Protein AF-A0A925J346-F1 (afdb_monomer_lite)

Sequence (323 aa):
MTRSCAAALLTISAIACGGESNGMPREWGPLALGESERCPAVAGRYFEESSPVAWALASAHVTQGPDHEPAAFELAGDADSALHLTVVDVQGVRDSARLTKGTPYSGDYHCDDGWLHANHRHIPDQWDDAVDAPGFVVRRRALRIAPGAHGALVGRLDGTDYDEFTIWCGDGCKGIPLPWTFRTRSSWSAVDRWDPARARKPVQAATSVSNEGDRSRNEALLREEQLLEHGPLVAGQGDARQRALAALPPGMLLKAVSPRDSGWHLSVEFPELPVLERFMVGLSQSGPVAEVRILPHYRAKTTQGQWVDVVYVRYAPAGRTTP

Radius of gyration: 27.42 Å; chains: 1; bounding box: 87×49×86 Å

Structure (mmCIF, N/CA/C/O backbone):
data_AF-A0A925J346-F1
#
_entry.id   AF-A0A925J346-F1
#
loop_
_atom_site.group_PDB
_atom_site.id
_atom_site.type_symbol
_atom_site.label_atom_id
_atom_site.label_alt_id
_atom_site.label_comp_id
_atom_site.label_asym_id
_atom_site.label_entity_id
_atom_site.label_seq_id
_atom_site.pdbx_PDB_ins_code
_atom_site.Cartn_x
_atom_site.Cartn_y
_atom_site.Cartn_z
_atom_site.occupancy
_atom_site.B_iso_or_equiv
_atom_site.auth_seq_id
_atom_site.auth_comp_id
_atom_site.auth_asym_id
_atom_site.auth_atom_id
_atom_site.pdbx_PDB_model_num
ATOM 1 N N . MET A 1 1 ? -38.206 -1.786 55.731 1.00 38.12 1 MET A N 1
ATOM 2 C CA . MET A 1 1 ? -37.297 -0.798 55.108 1.00 38.12 1 MET A CA 1
ATOM 3 C C . MET A 1 1 ? -36.331 -1.549 54.205 1.00 38.12 1 MET A C 1
ATOM 5 O O . MET A 1 1 ? -35.295 -2.000 54.662 1.00 38.12 1 MET A O 1
ATOM 9 N N . THR A 1 2 ? -36.699 -1.745 52.946 1.00 34.88 2 THR A N 1
ATOM 10 C CA . THR A 1 2 ? -35.884 -2.433 51.935 1.00 34.88 2 THR A CA 1
ATOM 11 C C . THR A 1 2 ? -35.883 -1.528 50.714 1.00 34.88 2 THR A C 1
ATOM 13 O O . THR A 1 2 ? -36.884 -1.419 50.013 1.00 34.88 2 THR A O 1
ATOM 16 N N . ARG A 1 3 ? -34.801 -0.764 50.544 1.00 36.81 3 ARG A N 1
ATOM 17 C CA . ARG A 1 3 ? -34.619 0.119 49.391 1.00 36.81 3 ARG A CA 1
ATOM 18 C C . ARG A 1 3 ? -34.101 -0.724 48.230 1.00 36.81 3 ARG A C 1
ATOM 20 O O . ARG A 1 3 ? -32.952 -1.150 48.247 1.00 36.81 3 ARG A O 1
ATOM 27 N N . SER A 1 4 ? -34.967 -0.966 47.251 1.00 35.31 4 SER A N 1
ATOM 28 C CA . SER A 1 4 ? -34.586 -1.462 45.932 1.00 35.31 4 SER A CA 1
ATOM 29 C C . SER A 1 4 ? -33.764 -0.393 45.213 1.00 35.31 4 SER A C 1
ATOM 31 O O . SER A 1 4 ? -34.293 0.655 44.845 1.00 35.31 4 SER A O 1
ATOM 33 N N . CYS A 1 5 ? -32.475 -0.655 45.009 1.00 30.38 5 CYS A N 1
ATOM 34 C CA . CYS A 1 5 ? -31.670 0.047 44.016 1.00 30.38 5 CYS A CA 1
ATOM 35 C C . CYS A 1 5 ? -32.044 -0.504 42.636 1.00 30.38 5 CYS A C 1
ATOM 37 O O . CYS A 1 5 ? -31.546 -1.547 42.221 1.00 30.38 5 CYS A O 1
ATOM 39 N N . ALA A 1 6 ? -32.956 0.176 41.943 1.00 34.28 6 ALA A N 1
ATOM 40 C CA . ALA A 1 6 ? -33.166 -0.035 40.519 1.00 34.28 6 ALA A CA 1
ATOM 41 C C . ALA A 1 6 ? -31.970 0.571 39.770 1.00 34.28 6 ALA A C 1
ATOM 43 O O . ALA A 1 6 ? -31.841 1.790 39.665 1.00 34.28 6 ALA A O 1
ATOM 44 N N . ALA A 1 7 ? -31.066 -0.290 39.305 1.00 37.62 7 ALA A N 1
ATOM 45 C CA . ALA A 1 7 ? -30.003 0.085 38.389 1.00 37.62 7 ALA A CA 1
ATOM 46 C C . ALA A 1 7 ? -30.629 0.422 37.029 1.00 37.62 7 ALA A C 1
ATOM 48 O O . ALA A 1 7 ? -31.077 -0.460 36.297 1.00 37.62 7 ALA A O 1
ATOM 49 N N . ALA A 1 8 ? -30.691 1.713 36.714 1.00 34.16 8 ALA A N 1
ATOM 50 C CA . ALA A 1 8 ? -31.001 2.192 35.379 1.00 34.16 8 ALA A CA 1
ATOM 51 C C . ALA A 1 8 ? -29.795 1.908 34.471 1.00 34.16 8 ALA A C 1
ATOM 53 O O . ALA A 1 8 ? -28.794 2.622 34.501 1.00 34.16 8 ALA A O 1
ATOM 54 N N . LEU A 1 9 ? -29.890 0.837 33.682 1.00 35.44 9 LEU A N 1
ATOM 55 C CA . LEU A 1 9 ? -29.050 0.610 32.509 1.00 35.44 9 LEU A CA 1
ATOM 56 C C . LEU A 1 9 ? -29.411 1.672 31.463 1.00 35.44 9 LEU A C 1
ATOM 58 O O . LEU A 1 9 ? -30.327 1.506 30.664 1.00 35.44 9 LEU A O 1
ATOM 62 N N . LEU A 1 10 ? -28.712 2.802 31.522 1.00 34.69 10 LEU A N 1
ATOM 63 C CA . LEU A 1 10 ? -28.670 3.793 30.456 1.00 34.69 10 LEU A CA 1
ATOM 64 C C . LEU A 1 10 ? -27.733 3.256 29.369 1.00 34.69 10 LEU A C 1
ATOM 66 O O . LEU A 1 10 ? -26.516 3.412 29.434 1.00 34.69 10 LEU A O 1
ATOM 70 N N . THR A 1 11 ? -28.309 2.589 28.374 1.00 35.50 11 THR A N 1
ATOM 71 C CA . THR A 1 11 ? -27.679 2.342 27.077 1.00 35.50 11 THR A CA 1
ATOM 72 C C . THR A 1 11 ? -27.487 3.691 26.388 1.00 35.50 11 THR A C 1
ATOM 74 O O . THR A 1 11 ? -28.371 4.204 25.707 1.00 35.50 11 THR A O 1
ATOM 77 N N . ILE A 1 12 ? -26.329 4.310 26.612 1.00 33.22 12 ILE A N 1
ATOM 78 C CA . ILE A 1 12 ? -25.872 5.450 25.820 1.00 33.22 12 ILE A CA 1
ATOM 79 C C . ILE A 1 12 ? -25.404 4.876 24.484 1.00 33.22 12 ILE A C 1
ATOM 81 O O . ILE A 1 12 ? -24.254 4.473 24.328 1.00 33.22 12 ILE A O 1
ATOM 85 N N . SER A 1 13 ? -26.320 4.806 23.521 1.00 32.09 13 SER A N 1
ATOM 86 C CA . SER A 1 13 ? -25.988 4.624 22.111 1.00 32.09 13 SER A CA 1
ATOM 87 C C . SER A 1 13 ? -25.294 5.897 21.629 1.00 32.09 13 SER A C 1
ATOM 89 O O . SER A 1 13 ? -25.928 6.801 21.085 1.00 32.09 13 SER A O 1
ATOM 91 N N . ALA A 1 14 ? -23.991 6.004 21.884 1.00 34.00 14 ALA A N 1
ATOM 92 C CA . ALA A 1 14 ? -23.136 6.994 21.251 1.00 34.00 14 ALA A CA 1
ATOM 93 C C . ALA A 1 14 ? -22.986 6.606 19.775 1.00 34.00 14 ALA A C 1
ATOM 95 O O . ALA A 1 14 ? -22.022 5.963 19.370 1.00 34.00 14 ALA A O 1
ATOM 96 N N . ILE A 1 15 ? -23.983 6.970 18.968 1.00 33.97 15 ILE A N 1
ATOM 97 C CA . ILE A 1 15 ? -23.819 7.066 17.522 1.00 33.97 15 ILE A CA 1
ATOM 98 C C . ILE A 1 15 ? -22.860 8.237 17.326 1.00 33.97 15 ILE A C 1
ATOM 100 O O . ILE A 1 15 ? -23.259 9.402 17.347 1.00 33.97 15 ILE A O 1
ATOM 104 N N . ALA A 1 16 ? -21.568 7.930 17.235 1.00 34.31 16 ALA A N 1
ATOM 105 C CA . ALA A 1 16 ? -20.570 8.872 16.772 1.00 34.31 16 ALA A CA 1
ATOM 106 C C . ALA A 1 16 ? -20.924 9.222 15.320 1.00 34.31 16 ALA A C 1
ATOM 108 O O . ALA A 1 16 ? -20.545 8.524 14.384 1.00 34.31 16 ALA A O 1
ATOM 109 N N . CYS A 1 17 ? -21.698 10.292 15.134 1.00 37.34 17 CYS A N 1
ATOM 110 C CA . CYS A 1 17 ? -21.924 10.935 13.846 1.00 37.34 17 CYS A CA 1
ATOM 111 C C . CYS A 1 17 ? -20.631 11.642 13.403 1.00 37.34 17 CYS A C 1
ATOM 113 O O . CYS A 1 17 ? -20.566 12.868 13.343 1.00 37.34 17 CYS A O 1
ATOM 115 N N . GLY A 1 18 ? -19.578 10.872 13.132 1.00 37.31 18 GLY A N 1
ATOM 116 C CA . GLY A 1 18 ? -18.464 11.323 12.311 1.00 37.31 18 GLY A CA 1
ATOM 117 C C . GLY A 1 18 ? -18.947 11.326 10.869 1.00 37.31 18 GLY A C 1
ATOM 118 O O . GLY A 1 18 ? -19.074 10.265 10.267 1.00 37.31 18 GLY A O 1
ATOM 119 N N . GLY A 1 19 ? -19.307 12.498 10.345 1.00 38.06 19 GLY A N 1
ATOM 120 C CA . GLY A 1 19 ? -19.663 12.639 8.937 1.00 38.06 19 GLY A CA 1
ATOM 121 C C . GLY A 1 19 ? -18.505 12.149 8.073 1.00 38.06 19 GLY A C 1
ATOM 122 O O . GLY A 1 19 ? -17.397 12.671 8.191 1.00 38.06 19 GLY A O 1
ATOM 123 N N . GLU A 1 20 ? -18.755 11.136 7.242 1.00 47.22 20 GLU A N 1
ATOM 124 C CA . GLU A 1 20 ? -17.792 10.657 6.253 1.00 47.22 20 GLU A CA 1
ATOM 125 C C . GLU A 1 20 ? -17.371 11.845 5.386 1.00 47.22 20 GLU A C 1
ATOM 127 O O . GLU A 1 20 ? -18.165 12.378 4.611 1.00 47.22 20 GLU A O 1
ATOM 132 N N . SER A 1 21 ? -16.135 12.315 5.561 1.00 46.06 21 SER A N 1
ATOM 133 C CA . SER A 1 21 ? -15.658 13.525 4.888 1.00 46.06 21 SER A CA 1
ATOM 134 C C . SER A 1 21 ? -15.544 13.355 3.378 1.00 46.06 21 SER A C 1
ATOM 136 O O . SER A 1 21 ? -15.518 14.359 2.682 1.00 46.06 21 SER A O 1
ATOM 138 N N . ASN A 1 22 ? -15.542 12.113 2.890 1.00 60.78 22 ASN A N 1
ATOM 139 C CA . ASN A 1 22 ? -15.758 11.734 1.503 1.00 60.78 22 ASN A CA 1
ATOM 140 C C . ASN A 1 22 ? -16.459 10.370 1.510 1.00 60.78 22 ASN A C 1
ATOM 142 O O . ASN A 1 22 ? -15.896 9.386 1.994 1.00 60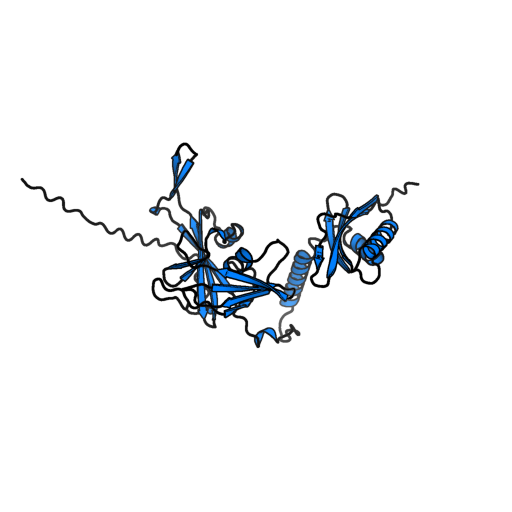.78 22 ASN A O 1
ATOM 146 N N . GLY A 1 23 ? -17.701 10.308 1.029 1.00 72.31 23 GLY A N 1
ATOM 147 C CA . GLY A 1 23 ? -18.363 9.023 0.801 1.00 72.31 23 GLY A CA 1
ATOM 148 C C . GLY A 1 23 ? -17.591 8.211 -0.241 1.00 72.31 23 GLY A C 1
ATOM 149 O O . GLY A 1 23 ? -16.915 8.788 -1.095 1.00 72.31 23 GLY A O 1
ATOM 150 N N . MET A 1 24 ? -17.693 6.883 -0.173 1.00 82.44 24 MET A N 1
ATOM 151 C CA . MET A 1 24 ? -17.096 6.003 -1.179 1.00 82.44 24 MET A CA 1
ATOM 152 C C . MET A 1 24 ? -17.516 6.452 -2.595 1.00 82.44 24 MET A C 1
ATOM 154 O O . MET A 1 24 ? -18.711 6.708 -2.808 1.00 82.44 24 MET A O 1
ATOM 158 N N . PRO A 1 25 ? -16.579 6.548 -3.559 1.00 81.31 25 PRO A N 1
ATOM 159 C CA . PRO A 1 25 ? -16.906 6.883 -4.940 1.00 81.31 25 PRO A CA 1
ATOM 160 C C . PRO A 1 25 ? -18.010 5.973 -5.491 1.00 81.31 25 PRO A C 1
ATOM 162 O O . PRO A 1 25 ? -17.984 4.752 -5.319 1.00 81.31 25 PRO A O 1
ATOM 165 N N . ARG A 1 26 ? -19.026 6.567 -6.129 1.00 80.69 26 ARG A N 1
ATOM 166 C CA . ARG A 1 26 ? -20.247 5.846 -6.541 1.00 80.69 26 ARG A CA 1
ATOM 167 C C . ARG A 1 26 ? -19.966 4.798 -7.615 1.00 80.69 26 ARG A C 1
ATOM 169 O O . ARG A 1 26 ? -20.656 3.786 -7.687 1.00 80.69 26 ARG A O 1
ATOM 176 N N . GLU A 1 27 ? -18.968 5.054 -8.446 1.00 81.06 27 GLU A N 1
ATOM 177 C CA . GLU A 1 27 ? -18.511 4.206 -9.542 1.00 81.06 27 GLU A CA 1
ATOM 178 C C . GLU A 1 27 ? -17.936 2.860 -9.083 1.00 81.06 27 GLU A C 1
ATOM 180 O O . GLU A 1 27 ? -17.915 1.919 -9.871 1.00 81.06 27 GLU A O 1
ATOM 185 N N . TRP A 1 28 ? -17.525 2.726 -7.818 1.00 81.75 28 TRP A N 1
ATOM 186 C CA . TRP A 1 28 ? -16.988 1.467 -7.284 1.00 81.75 28 TRP A CA 1
ATOM 187 C C . TRP A 1 28 ? -18.078 0.465 -6.890 1.00 81.75 28 TRP A C 1
ATOM 189 O O . TRP A 1 28 ? -17.787 -0.703 -6.620 1.00 81.75 28 TRP A O 1
ATOM 199 N N . GLY A 1 29 ? -19.342 0.899 -6.923 1.00 85.00 29 GLY A N 1
ATOM 200 C CA . GLY A 1 29 ? -20.499 0.052 -6.674 1.00 85.00 29 GLY A CA 1
ATOM 201 C C . GLY A 1 29 ? -20.558 -0.496 -5.242 1.00 85.00 29 GLY A C 1
ATOM 202 O O . GLY A 1 29 ? -19.845 -0.027 -4.357 1.00 85.00 29 GLY A O 1
ATOM 203 N N . PRO A 1 30 ? -21.456 -1.457 -4.970 1.00 88.88 30 PRO A N 1
ATOM 204 C CA . PRO A 1 30 ? -21.575 -2.052 -3.646 1.00 88.88 30 PRO A CA 1
ATOM 205 C C . PRO A 1 30 ? -20.356 -2.917 -3.308 1.00 88.88 30 PRO A C 1
ATOM 207 O O . PRO A 1 30 ? -19.820 -3.622 -4.163 1.00 88.88 30 PRO A O 1
ATOM 210 N N . LEU A 1 31 ? -19.967 -2.898 -2.034 1.00 92.38 31 LEU A N 1
ATOM 211 C CA . LEU A 1 31 ? -18.909 -3.749 -1.501 1.00 92.38 31 LEU A CA 1
ATOM 212 C C . LEU A 1 31 ? -19.449 -5.139 -1.160 1.00 92.38 31 LEU A C 1
ATOM 214 O O . LEU A 1 31 ? -20.535 -5.275 -0.593 1.00 92.38 31 LEU A O 1
ATOM 218 N N . ALA A 1 32 ? -18.667 -6.169 -1.462 1.00 92.50 32 ALA A N 1
ATOM 219 C CA . ALA A 1 32 ? -18.940 -7.545 -1.073 1.00 92.50 32 ALA A CA 1
ATOM 220 C C . ALA A 1 32 ? -18.333 -7.827 0.311 1.00 92.50 32 ALA A C 1
ATOM 222 O O . ALA A 1 32 ? -17.245 -8.390 0.429 1.00 92.50 32 ALA A O 1
ATOM 223 N N . LEU A 1 33 ? -19.035 -7.394 1.359 1.00 92.50 33 LEU A N 1
ATOM 224 C CA . LEU A 1 33 ? -18.645 -7.648 2.747 1.00 92.50 33 LEU A CA 1
ATOM 225 C C . LEU A 1 33 ? -18.898 -9.111 3.139 1.00 92.50 33 LEU A C 1
ATOM 227 O O . LEU A 1 33 ? -19.828 -9.750 2.643 1.00 92.50 33 LEU A O 1
ATOM 231 N N . GLY A 1 34 ? -18.070 -9.629 4.044 1.00 85.75 34 GLY A N 1
ATOM 232 C CA . GLY A 1 34 ? -18.305 -10.907 4.709 1.00 85.75 34 GLY A CA 1
ATOM 233 C C . GLY A 1 34 ? -19.492 -10.851 5.676 1.00 85.75 34 GLY A C 1
ATOM 234 O O . GLY A 1 34 ? -19.947 -9.785 6.090 1.00 85.75 34 GLY A O 1
ATOM 235 N N . GLU A 1 35 ? -20.005 -12.018 6.057 1.00 85.50 35 GLU A N 1
ATOM 236 C CA . GLU A 1 35 ? -21.045 -12.116 7.082 1.00 85.50 35 GLU A CA 1
ATOM 237 C C . GLU A 1 35 ? -20.419 -12.046 8.484 1.00 85.50 35 GLU A C 1
ATOM 239 O O . GLU A 1 35 ? -19.674 -12.945 8.882 1.00 85.50 35 GLU A O 1
ATOM 244 N N . SER A 1 36 ? -20.753 -11.007 9.255 1.00 81.44 36 SER A N 1
ATOM 245 C CA . SER A 1 36 ? -20.316 -10.840 10.652 1.00 81.44 36 SER A CA 1
ATOM 246 C C . SER A 1 36 ? -18.783 -10.910 10.812 1.00 81.44 36 SER A C 1
ATOM 248 O O . SER A 1 36 ? -18.083 -10.039 10.309 1.00 81.44 36 SER A O 1
ATOM 250 N N . GLU A 1 37 ? -18.251 -11.931 11.496 1.00 79.31 37 GLU A N 1
ATOM 251 C CA . GLU A 1 37 ? -16.809 -12.111 11.753 1.00 79.31 37 GLU A CA 1
ATOM 252 C C . GLU A 1 37 ? -16.054 -12.806 10.599 1.00 79.31 37 GLU A C 1
ATOM 254 O O . GLU A 1 37 ? -14.839 -13.027 10.679 1.00 79.31 37 GLU A O 1
ATOM 259 N N . ARG A 1 38 ? -16.758 -13.203 9.529 1.00 89.69 38 ARG A N 1
ATOM 260 C CA . ARG A 1 38 ? -16.128 -13.844 8.368 1.00 89.69 38 ARG A CA 1
ATOM 261 C C . ARG A 1 38 ? -15.394 -12.834 7.511 1.00 89.69 38 ARG A C 1
ATOM 263 O O . ARG A 1 38 ? -15.863 -11.719 7.278 1.00 89.69 38 ARG A O 1
ATOM 270 N N . CYS A 1 39 ? -14.256 -13.264 6.993 1.00 93.25 39 CYS A N 1
ATOM 271 C CA . CYS A 1 39 ? -13.490 -12.461 6.064 1.00 93.25 39 CYS A CA 1
ATOM 272 C C . CYS A 1 39 ? -14.175 -12.375 4.691 1.00 93.25 39 CYS A C 1
ATOM 274 O O . CYS A 1 39 ? -14.774 -13.350 4.229 1.00 93.25 39 CYS A O 1
ATOM 276 N N . PRO A 1 40 ? -14.054 -11.237 3.989 1.00 94.25 40 PRO A N 1
ATOM 277 C CA . PRO A 1 40 ? -14.506 -11.139 2.612 1.00 94.25 40 PRO A CA 1
ATOM 278 C C . PRO A 1 40 ? -13.602 -11.950 1.666 1.00 94.25 40 PRO A C 1
ATOM 280 O O . PRO A 1 40 ? -12.417 -12.177 1.930 1.00 94.25 40 PRO A O 1
ATOM 283 N N . ALA A 1 41 ? -14.151 -12.361 0.521 1.00 94.00 41 ALA A N 1
ATOM 284 C CA . ALA A 1 41 ? -13.423 -13.128 -0.489 1.00 94.00 41 ALA A CA 1
ATOM 285 C C . ALA A 1 41 ? -12.489 -12.224 -1.318 1.00 94.00 41 ALA A C 1
ATOM 287 O O . ALA A 1 41 ? -12.868 -11.719 -2.373 1.00 94.00 41 ALA A O 1
ATOM 288 N N . VAL A 1 42 ? -11.260 -12.029 -0.836 1.00 94.38 42 VAL A N 1
ATOM 289 C CA . VAL A 1 42 ? -10.254 -11.114 -1.420 1.00 94.38 42 VAL A CA 1
ATOM 290 C C . VAL A 1 42 ? -9.239 -11.792 -2.350 1.00 94.38 42 VAL A C 1
ATOM 292 O O . VAL A 1 42 ? -8.270 -11.166 -2.767 1.00 94.38 42 VAL A O 1
ATOM 295 N N . ALA A 1 43 ? -9.418 -13.078 -2.655 1.00 93.31 43 ALA A N 1
ATOM 296 C CA . ALA A 1 43 ? -8.490 -13.804 -3.514 1.00 93.31 43 ALA A CA 1
ATOM 297 C C . ALA A 1 43 ? -8.574 -13.320 -4.972 1.00 93.31 43 ALA A C 1
ATOM 299 O O . ALA A 1 43 ? -9.652 -13.229 -5.573 1.00 93.31 43 ALA A O 1
ATOM 300 N N . GLY A 1 44 ? -7.417 -13.067 -5.569 1.00 91.06 44 GLY A N 1
ATOM 301 C CA . GLY A 1 44 ? -7.297 -12.540 -6.915 1.00 91.06 44 GLY A CA 1
ATOM 302 C C . GLY A 1 44 ? -5.901 -12.010 -7.199 1.00 91.06 44 GLY A C 1
ATOM 303 O O . GLY A 1 44 ? -5.047 -11.930 -6.323 1.00 91.06 44 GLY A O 1
ATOM 304 N N . ARG A 1 45 ? -5.685 -11.631 -8.454 1.00 90.06 45 ARG A N 1
ATOM 305 C CA . ARG A 1 45 ? -4.497 -10.896 -8.876 1.00 90.06 45 ARG A CA 1
ATOM 306 C C . ARG A 1 45 ? -4.888 -9.448 -9.110 1.00 90.06 45 ARG A C 1
ATOM 308 O O . ARG A 1 45 ? -5.955 -9.203 -9.670 1.00 90.06 45 ARG A O 1
ATOM 315 N N . TYR A 1 46 ? -4.031 -8.526 -8.710 1.00 90.25 46 TYR A N 1
ATOM 316 C CA . TYR A 1 46 ? -4.288 -7.094 -8.657 1.00 90.25 46 TYR A CA 1
ATOM 317 C C . TYR A 1 46 ? -3.101 -6.335 -9.246 1.00 90.25 46 TYR A C 1
ATOM 319 O O . TYR A 1 46 ? -1.961 -6.801 -9.160 1.00 90.25 46 TYR A O 1
ATOM 327 N N . PHE A 1 47 ? -3.368 -5.206 -9.899 1.00 81.50 47 PHE A N 1
ATOM 328 C CA . PHE A 1 47 ? -2.303 -4.272 -10.270 1.00 81.50 47 PHE A CA 1
ATOM 329 C C . PHE A 1 47 ? -1.773 -3.586 -9.017 1.00 81.50 47 PHE A C 1
ATOM 331 O O . PHE A 1 47 ? -2.512 -3.427 -8.055 1.00 81.50 47 PHE A O 1
ATOM 338 N N . GLU A 1 48 ? -0.512 -3.181 -9.007 1.00 69.00 48 GLU A N 1
ATOM 339 C CA . GLU A 1 48 ? -0.031 -2.312 -7.943 1.00 69.00 48 GLU A CA 1
ATOM 340 C C . GLU A 1 48 ? -0.046 -0.863 -8.412 1.00 69.00 48 GLU A C 1
ATOM 342 O O . GLU A 1 48 ? 0.744 -0.444 -9.251 1.00 69.00 48 GLU A O 1
ATOM 347 N N . GLU A 1 49 ? -0.994 -0.110 -7.866 1.00 63.84 49 GLU A N 1
ATOM 348 C CA . GLU A 1 49 ? -0.904 1.342 -7.780 1.00 63.84 49 GLU A CA 1
ATOM 349 C C . GLU A 1 49 ? -0.425 1.683 -6.368 1.00 63.84 49 GLU A C 1
ATOM 351 O O . GLU A 1 49 ? -0.709 0.920 -5.437 1.00 63.84 49 GLU A O 1
ATOM 356 N N . SER A 1 50 ? 0.262 2.819 -6.195 1.00 64.19 50 SER A N 1
ATOM 357 C CA . SER A 1 50 ? 0.739 3.377 -4.916 1.00 64.19 50 SER A CA 1
ATOM 358 C C . SER A 1 50 ? -0.425 3.780 -3.994 1.00 64.19 50 SER A C 1
ATOM 360 O O . SER A 1 50 ? -0.618 4.928 -3.602 1.00 64.19 50 SER A O 1
ATOM 362 N N . SER A 1 51 ? -1.231 2.783 -3.653 1.00 79.81 51 SER A N 1
ATOM 363 C CA . SE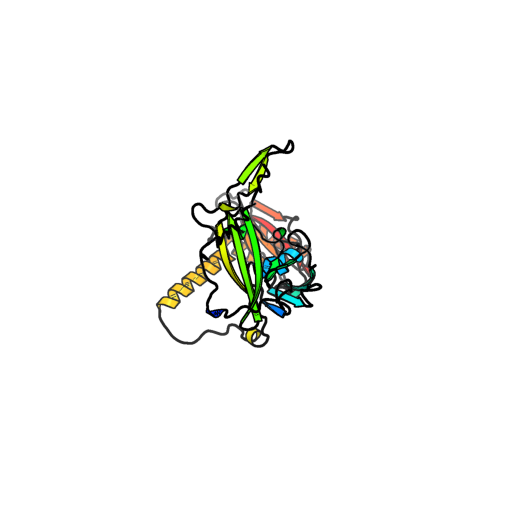R A 1 51 ? -2.454 2.845 -2.877 1.00 79.81 51 SER A CA 1
ATOM 364 C C . SER A 1 51 ? -2.212 2.264 -1.481 1.00 79.81 51 SER A C 1
ATOM 366 O O . SER A 1 51 ? -1.408 1.337 -1.319 1.00 79.81 51 SER A O 1
ATOM 368 N N . PRO A 1 52 ? -2.953 2.735 -0.465 1.00 83.50 52 PRO A N 1
ATOM 369 C CA . PRO A 1 52 ? -2.894 2.166 0.876 1.00 83.50 52 PRO A CA 1
ATOM 370 C C . PRO A 1 52 ? -3.130 0.651 0.928 1.00 83.50 52 PRO A C 1
ATOM 372 O O . PRO A 1 52 ? -2.506 -0.051 1.721 1.00 83.50 52 PRO A O 1
ATOM 375 N N . VAL A 1 53 ? -4.010 0.138 0.060 1.00 85.06 53 VAL A N 1
ATOM 376 C CA . VAL A 1 53 ? -4.330 -1.294 -0.047 1.00 85.06 53 VAL A CA 1
ATOM 377 C C . VAL A 1 53 ? -3.125 -2.099 -0.510 1.00 85.06 53 VAL A C 1
ATOM 379 O O . VAL A 1 53 ? -2.775 -3.081 0.145 1.00 85.06 53 VAL A O 1
ATOM 382 N N . ALA A 1 54 ? -2.506 -1.695 -1.623 1.00 83.44 54 ALA A N 1
ATOM 383 C CA . ALA A 1 54 ? -1.378 -2.421 -2.190 1.00 83.44 54 ALA A CA 1
ATOM 384 C C . ALA A 1 54 ? -0.213 -2.457 -1.199 1.00 83.44 54 ALA A C 1
ATOM 386 O O . ALA A 1 54 ? 0.281 -3.529 -0.877 1.00 83.44 54 ALA A O 1
ATOM 387 N N . TRP A 1 55 ? 0.138 -1.322 -0.599 1.00 82.94 55 TRP A N 1
ATOM 388 C CA . TRP A 1 55 ? 1.260 -1.267 0.335 1.00 82.94 55 TRP A CA 1
ATOM 389 C C . TRP A 1 55 ? 1.027 -2.075 1.620 1.00 82.94 55 TRP A C 1
ATOM 391 O O . TRP A 1 55 ? 1.910 -2.819 2.050 1.00 82.94 55 TRP A O 1
ATOM 401 N N . ALA A 1 56 ? -0.166 -1.980 2.220 1.00 84.25 56 ALA A N 1
ATOM 402 C CA . ALA A 1 56 ? -0.470 -2.693 3.461 1.00 84.25 56 ALA A CA 1
ATOM 403 C C . ALA A 1 56 ? -0.529 -4.217 3.284 1.00 84.25 56 ALA A C 1
ATOM 405 O O . ALA A 1 56 ? -0.255 -4.946 4.234 1.00 84.25 56 ALA A O 1
ATOM 406 N N . LEU A 1 57 ? -0.905 -4.696 2.094 1.00 83.44 57 LEU A N 1
ATOM 407 C CA . LEU A 1 57 ? -1.009 -6.124 1.802 1.00 83.44 57 LEU A CA 1
ATOM 408 C C . LEU A 1 57 ? 0.237 -6.701 1.142 1.00 83.44 57 LEU A C 1
ATOM 410 O O . LEU A 1 57 ? 0.547 -7.856 1.405 1.00 83.44 57 LEU A O 1
ATOM 414 N N . ALA A 1 58 ? 0.922 -5.946 0.286 1.00 80.50 58 ALA A N 1
ATOM 415 C CA . ALA A 1 58 ? 2.037 -6.427 -0.518 1.00 80.50 58 ALA A CA 1
ATOM 416 C C . ALA A 1 58 ? 3.376 -6.007 0.086 1.00 80.50 58 ALA A C 1
ATOM 418 O O . ALA A 1 58 ? 4.149 -6.823 0.595 1.00 80.50 58 ALA A O 1
ATOM 419 N N . SER A 1 59 ? 3.653 -4.714 0.054 1.00 74.00 59 SER A N 1
ATOM 420 C CA . SER A 1 59 ? 5.002 -4.209 0.253 1.00 74.00 59 SER A CA 1
ATOM 421 C C . SER A 1 59 ? 5.452 -4.298 1.714 1.00 74.00 59 SER A C 1
ATOM 423 O O . SER A 1 59 ? 6.583 -4.700 1.982 1.00 74.00 59 SER A O 1
ATOM 425 N N . ALA A 1 60 ? 4.545 -4.088 2.676 1.00 76.75 60 ALA A N 1
ATOM 426 C CA . ALA A 1 60 ? 4.827 -4.277 4.104 1.00 76.75 60 ALA A CA 1
ATOM 427 C C . ALA A 1 60 ? 5.337 -5.689 4.461 1.00 76.75 60 ALA A C 1
ATOM 429 O O . ALA A 1 60 ? 5.986 -5.872 5.491 1.00 76.75 60 ALA A O 1
ATOM 430 N N . HIS A 1 61 ? 5.062 -6.681 3.612 1.00 78.62 61 HIS A N 1
ATOM 431 C CA . HIS A 1 61 ? 5.390 -8.081 3.860 1.00 78.62 61 HIS A CA 1
ATOM 432 C C . HIS A 1 61 ? 6.562 -8.605 3.032 1.00 78.62 61 HIS A C 1
ATOM 434 O O . HIS A 1 61 ? 7.071 -9.688 3.329 1.00 78.62 61 HIS A O 1
ATOM 440 N N . VAL A 1 62 ? 6.970 -7.881 1.988 1.00 69.06 62 VAL A N 1
ATOM 441 C CA . VAL A 1 62 ? 7.801 -8.460 0.928 1.00 69.06 62 VAL A CA 1
ATOM 442 C C . VAL A 1 62 ? 8.981 -7.580 0.517 1.00 69.06 62 VAL A C 1
ATOM 444 O O . VAL A 1 62 ? 10.044 -8.112 0.204 1.00 69.06 62 VAL A O 1
ATOM 447 N N . THR A 1 63 ? 8.875 -6.252 0.576 1.00 60.22 63 THR A N 1
ATOM 448 C CA . THR A 1 63 ? 9.965 -5.389 0.098 1.00 60.22 63 THR A CA 1
ATOM 449 C C . THR A 1 63 ? 11.058 -5.227 1.157 1.00 60.22 63 THR A C 1
ATOM 451 O O . THR A 1 63 ? 10.900 -4.483 2.124 1.00 60.22 63 THR A O 1
ATOM 454 N N . GLN A 1 64 ? 12.203 -5.893 0.960 1.00 53.09 64 GLN A N 1
ATOM 455 C CA . GLN A 1 64 ? 13.441 -5.686 1.731 1.00 53.09 64 GLN A CA 1
ATOM 456 C C . GLN A 1 64 ? 14.307 -4.537 1.176 1.00 53.09 64 GLN A C 1
ATOM 458 O O . GLN A 1 64 ? 15.532 -4.640 1.118 1.00 53.09 64 GLN A O 1
ATOM 463 N N . GLY A 1 65 ? 13.703 -3.424 0.763 1.00 53.84 65 GLY A N 1
ATOM 464 C CA . GLY A 1 65 ? 14.477 -2.258 0.349 1.00 53.84 65 GLY A CA 1
ATOM 465 C C . GLY A 1 65 ? 13.658 -1.177 -0.353 1.00 53.84 65 GLY A C 1
ATOM 466 O O . GLY A 1 65 ? 12.596 -1.475 -0.891 1.00 53.84 65 GLY A O 1
ATOM 467 N N . PRO A 1 66 ? 14.158 0.072 -0.366 1.00 51.44 66 PRO A N 1
ATOM 468 C CA . PRO A 1 66 ? 13.489 1.217 -0.987 1.00 51.44 66 PRO A CA 1
ATOM 469 C C . PRO A 1 66 ? 13.399 1.142 -2.523 1.00 51.44 66 PRO A C 1
ATOM 471 O O . PRO A 1 66 ? 12.679 1.937 -3.110 1.00 51.44 66 PRO A O 1
ATOM 474 N N . ASP A 1 67 ? 14.098 0.199 -3.168 1.00 57.44 67 ASP A N 1
ATOM 475 C CA . ASP A 1 67 ? 14.205 0.117 -4.634 1.00 57.44 67 ASP A CA 1
ATOM 476 C C . ASP A 1 67 ? 13.237 -0.893 -5.283 1.00 57.44 67 ASP A C 1
ATOM 478 O O . ASP A 1 67 ? 13.329 -1.153 -6.482 1.00 57.44 67 ASP A O 1
ATOM 482 N N . HIS A 1 68 ? 12.367 -1.547 -4.507 1.00 62.09 68 HIS A N 1
ATOM 483 C CA . HIS A 1 68 ? 11.437 -2.559 -5.025 1.00 62.09 68 HIS A CA 1
ATOM 484 C C . HIS A 1 68 ? 10.039 -1.956 -5.120 1.00 62.09 68 HIS A C 1
ATOM 486 O O . HIS A 1 68 ? 9.243 -2.064 -4.192 1.00 62.09 68 HIS A O 1
ATOM 492 N N . GLU A 1 69 ? 9.758 -1.306 -6.249 1.00 65.75 69 GLU A N 1
ATOM 493 C CA . GLU A 1 69 ? 8.397 -0.929 -6.621 1.00 65.75 69 GLU A CA 1
ATOM 494 C C . GLU A 1 69 ? 7.697 -2.153 -7.205 1.00 65.75 69 GLU A C 1
ATOM 496 O O . GLU A 1 69 ? 8.112 -2.664 -8.259 1.00 65.75 69 GLU A O 1
ATOM 501 N N . PRO A 1 70 ? 6.665 -2.679 -6.536 1.00 71.06 70 PRO A N 1
ATOM 502 C CA . PRO A 1 70 ? 6.009 -3.846 -7.055 1.00 71.06 70 PRO A CA 1
ATOM 503 C C . PRO A 1 70 ? 4.996 -3.454 -8.137 1.00 71.06 70 PRO A C 1
ATOM 505 O O . PRO A 1 70 ? 4.427 -2.369 -8.125 1.00 71.06 70 PRO A O 1
ATOM 508 N N . ALA A 1 71 ? 4.864 -4.296 -9.163 1.00 77.81 71 ALA A N 1
ATOM 509 C CA . ALA A 1 71 ? 4.046 -4.023 -10.350 1.00 77.81 71 ALA A CA 1
ATOM 510 C C . ALA A 1 71 ? 2.652 -4.654 -10.249 1.00 77.81 71 ALA A C 1
ATOM 512 O O . ALA A 1 71 ? 1.682 -4.198 -10.862 1.00 77.81 71 ALA A O 1
ATOM 513 N N . ALA A 1 72 ? 2.561 -5.766 -9.525 1.00 87.50 72 ALA A N 1
ATOM 514 C CA . ALA A 1 72 ? 1.330 -6.486 -9.265 1.00 87.50 72 ALA A CA 1
ATOM 515 C C . ALA A 1 72 ? 1.496 -7.360 -8.025 1.00 87.50 72 ALA A C 1
ATOM 517 O O . ALA A 1 72 ? 2.586 -7.859 -7.743 1.00 87.50 72 ALA A O 1
ATOM 518 N N . PHE A 1 73 ? 0.386 -7.664 -7.366 1.00 91.19 73 PHE A N 1
ATOM 519 C CA . PHE A 1 73 ? 0.353 -8.684 -6.327 1.00 91.19 73 PHE A CA 1
ATOM 520 C C . PHE A 1 73 ? -0.813 -9.646 -6.541 1.00 91.19 73 PHE A C 1
ATOM 522 O O . PHE A 1 73 ? -1.824 -9.339 -7.175 1.00 91.19 73 PHE A O 1
ATOM 529 N N . GLU A 1 74 ? -0.651 -10.857 -6.040 1.00 92.56 74 GLU A N 1
ATOM 530 C CA . GLU A 1 74 ? -1.639 -11.919 -6.071 1.00 92.56 74 GLU A CA 1
ATOM 531 C C . GLU A 1 74 ? -1.907 -12.383 -4.646 1.00 92.56 74 GLU A C 1
ATOM 533 O O . GLU A 1 74 ? -0.985 -12.690 -3.893 1.00 92.56 74 GLU A O 1
ATOM 538 N N . LEU A 1 75 ? -3.186 -12.424 -4.292 1.00 94.06 75 LEU A N 1
ATOM 539 C CA . LEU A 1 75 ? -3.692 -13.030 -3.077 1.00 94.06 75 LEU A CA 1
ATOM 540 C C . LEU A 1 75 ? -4.359 -14.352 -3.432 1.00 94.06 75 LEU A C 1
ATOM 542 O O . LEU A 1 75 ? -5.310 -14.398 -4.213 1.00 94.06 75 LEU A O 1
ATOM 546 N N . ALA A 1 76 ? -3.893 -15.425 -2.812 1.00 94.00 76 ALA A N 1
ATOM 547 C CA . ALA A 1 76 ? -4.472 -16.751 -2.928 1.00 94.00 76 ALA A CA 1
ATOM 548 C C . ALA A 1 76 ? -4.860 -17.301 -1.551 1.00 94.00 76 ALA A C 1
ATOM 550 O O . ALA A 1 76 ? -4.280 -16.936 -0.531 1.00 94.00 76 ALA A O 1
ATOM 551 N N . GLY A 1 77 ? -5.820 -18.224 -1.530 1.00 92.12 77 GLY A N 1
ATOM 552 C CA . GLY A 1 77 ? -6.300 -18.865 -0.305 1.00 92.12 77 GLY A CA 1
ATOM 553 C C . GLY A 1 77 ? -7.610 -18.284 0.222 1.00 92.12 77 GLY A C 1
ATOM 554 O O . GLY A 1 77 ? -8.286 -17.506 -0.450 1.00 92.12 77 GLY A O 1
ATOM 555 N N . ASP A 1 78 ? -7.972 -18.726 1.422 1.00 92.56 78 ASP A N 1
ATOM 556 C CA . ASP A 1 78 ? -9.178 -18.310 2.130 1.00 92.56 78 ASP A CA 1
ATOM 557 C C . ASP A 1 78 ? -8.773 -17.407 3.294 1.00 92.56 78 ASP A C 1
ATOM 559 O O . ASP A 1 78 ? -8.056 -17.842 4.202 1.00 92.56 78 ASP A O 1
ATOM 563 N N . ALA A 1 79 ? -9.254 -16.164 3.270 1.00 92.62 79 ALA A N 1
ATOM 564 C CA . ALA A 1 79 ? -8.956 -15.167 4.284 1.00 92.62 79 ALA A CA 1
ATOM 565 C C . ALA A 1 79 ? -9.367 -15.613 5.695 1.00 92.62 79 ALA A C 1
ATOM 567 O O . ALA A 1 79 ? -8.716 -15.204 6.655 1.00 92.62 79 ALA A O 1
ATOM 568 N N . ASP A 1 80 ? -10.345 -16.507 5.852 1.00 92.12 80 ASP A N 1
ATOM 569 C CA . ASP A 1 80 ? -10.696 -17.058 7.164 1.00 92.12 80 ASP A CA 1
ATOM 570 C C . ASP A 1 80 ? -9.638 -18.009 7.744 1.00 92.12 80 ASP A C 1
ATOM 572 O O . ASP A 1 80 ? -9.641 -18.252 8.952 1.00 92.12 80 ASP A O 1
ATOM 576 N N . SER A 1 81 ? -8.705 -18.497 6.923 1.00 89.50 81 SER A N 1
ATOM 577 C CA . SER A 1 81 ? -7.635 -19.412 7.335 1.00 89.50 81 SER A CA 1
ATOM 578 C C . SER A 1 81 ? -6.239 -18.792 7.225 1.00 89.50 81 SER A C 1
ATOM 580 O O . SER A 1 81 ? -5.526 -18.684 8.222 1.00 89.50 81 SER A O 1
ATOM 582 N N . ALA A 1 82 ? -5.831 -18.401 6.022 1.00 91.06 82 ALA A N 1
ATOM 583 C CA . ALA A 1 82 ? -4.584 -17.715 5.718 1.00 91.06 82 ALA A CA 1
ATOM 584 C C . ALA A 1 82 ? -4.617 -17.228 4.267 1.00 91.06 82 ALA A C 1
ATOM 586 O O . ALA A 1 82 ? -5.164 -17.901 3.388 1.00 91.06 82 ALA A O 1
ATOM 587 N N . LEU A 1 83 ? -3.937 -16.115 4.009 1.00 94.62 83 LEU A N 1
ATOM 588 C CA . LEU A 1 83 ? -3.700 -15.628 2.656 1.00 94.62 83 LEU A CA 1
ATOM 589 C C . LEU A 1 83 ? -2.250 -15.890 2.259 1.00 94.62 83 LEU A C 1
ATOM 591 O O . LEU A 1 83 ? -1.318 -15.723 3.044 1.00 94.62 83 LEU A O 1
ATOM 595 N N . HIS A 1 84 ? -2.060 -16.307 1.020 1.00 94.69 84 HIS A N 1
ATOM 596 C CA . HIS A 1 84 ? -0.765 -16.391 0.373 1.00 94.69 84 HIS A CA 1
ATOM 597 C C . HIS A 1 84 ? -0.628 -15.186 -0.540 1.00 94.69 84 HIS A C 1
ATOM 599 O O . HIS A 1 84 ? -1.412 -15.018 -1.470 1.00 94.69 84 HIS A O 1
ATOM 605 N N . LEU A 1 85 ? 0.351 -14.349 -0.238 1.00 93.12 85 LEU A N 1
ATOM 606 C CA . LEU A 1 85 ? 0.699 -13.180 -1.015 1.00 93.12 85 LEU A CA 1
ATOM 607 C C . LEU A 1 85 ? 1.867 -13.538 -1.928 1.00 93.12 85 LEU A C 1
ATOM 609 O O . LEU A 1 85 ? 2.902 -14.006 -1.454 1.00 93.12 85 LEU A O 1
ATOM 613 N N . THR A 1 86 ? 1.727 -13.251 -3.213 1.00 91.19 86 THR A N 1
ATOM 614 C CA . THR A 1 86 ? 2.827 -13.254 -4.174 1.00 91.19 86 THR A CA 1
ATOM 615 C C . THR A 1 86 ? 2.924 -11.877 -4.800 1.00 91.19 86 THR A C 1
ATOM 617 O O . THR A 1 86 ? 1.970 -11.405 -5.407 1.00 91.19 86 THR A O 1
ATOM 620 N N . VAL A 1 87 ? 4.077 -11.240 -4.675 1.00 88.19 87 VAL A N 1
ATOM 621 C CA . VAL A 1 87 ? 4.357 -9.930 -5.259 1.00 88.19 87 VAL A CA 1
ATOM 622 C C . VAL A 1 87 ? 5.229 -10.133 -6.486 1.00 88.19 87 VAL A C 1
ATOM 624 O O . VAL A 1 87 ? 6.150 -10.948 -6.469 1.00 88.19 87 VAL A O 1
ATOM 627 N N . VAL A 1 88 ? 4.904 -9.430 -7.565 1.00 84.62 88 VAL A N 1
ATOM 628 C CA . VAL A 1 88 ? 5.675 -9.405 -8.805 1.00 84.62 88 VAL A CA 1
ATOM 629 C C . VAL A 1 88 ? 6.186 -7.988 -8.988 1.00 84.62 88 VAL A C 1
ATOM 631 O O . VAL A 1 88 ? 5.381 -7.072 -9.158 1.00 84.62 88 VAL A O 1
ATOM 634 N N . ASP A 1 89 ? 7.500 -7.800 -8.961 1.00 81.50 89 ASP A N 1
ATOM 635 C CA . ASP A 1 89 ? 8.084 -6.483 -9.194 1.00 81.50 89 ASP A CA 1
ATOM 636 C C . ASP A 1 89 ? 8.103 -6.097 -10.681 1.00 81.50 89 ASP A C 1
ATOM 638 O O . ASP A 1 89 ? 7.823 -6.906 -11.575 1.00 81.50 89 ASP A O 1
ATOM 642 N N . VAL A 1 90 ? 8.440 -4.836 -10.959 1.00 74.12 90 VAL A N 1
ATOM 643 C CA . VAL A 1 90 ? 8.607 -4.328 -12.332 1.00 74.12 90 VAL A CA 1
ATOM 644 C C . VAL A 1 90 ? 9.690 -5.072 -13.127 1.00 74.12 90 VAL A C 1
ATOM 646 O O . VAL A 1 90 ? 9.653 -5.085 -14.358 1.00 74.12 90 VAL A O 1
ATOM 649 N N . GLN A 1 91 ? 10.640 -5.722 -12.449 1.00 73.31 91 GLN A N 1
ATOM 650 C CA . GLN A 1 91 ? 11.697 -6.540 -13.050 1.00 73.31 91 GLN A CA 1
ATOM 651 C C . GLN A 1 91 ? 11.260 -8.001 -13.275 1.00 73.31 91 GLN A C 1
ATOM 653 O O . GLN A 1 91 ? 12.009 -8.789 -13.858 1.00 73.31 91 GLN A O 1
ATOM 658 N N . GLY A 1 92 ? 10.046 -8.367 -12.857 1.00 74.38 92 GLY A N 1
ATOM 659 C CA . GLY A 1 92 ? 9.494 -9.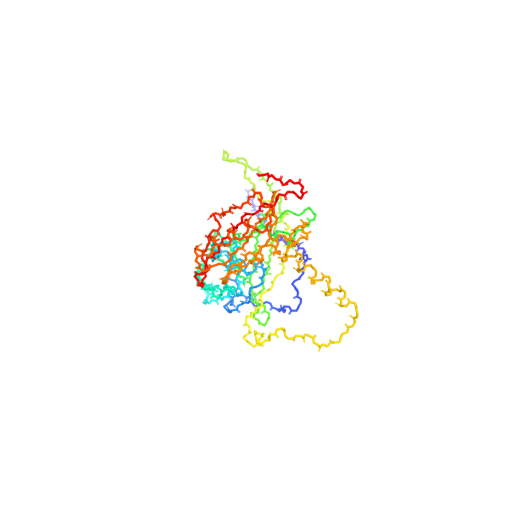715 -12.922 1.00 74.38 92 GLY A CA 1
ATOM 660 C C . GLY A 1 92 ? 9.975 -10.659 -11.815 1.00 74.38 92 GLY A C 1
ATOM 661 O O . GLY A 1 92 ? 9.653 -11.851 -11.873 1.00 74.38 92 GLY A O 1
ATOM 662 N N . VAL A 1 93 ? 10.725 -10.166 -10.825 1.00 74.94 93 VAL A N 1
ATOM 663 C CA . VAL A 1 93 ? 11.080 -10.912 -9.614 1.00 74.94 93 VAL A CA 1
ATOM 664 C C . VAL A 1 93 ? 9.806 -11.203 -8.842 1.00 74.94 93 VAL A C 1
ATOM 666 O O . VAL A 1 93 ? 8.903 -10.372 -8.739 1.00 74.94 93 VAL A O 1
ATOM 669 N N . ARG A 1 94 ? 9.720 -12.437 -8.347 1.00 83.44 94 ARG A N 1
ATOM 670 C CA . ARG A 1 94 ? 8.584 -12.903 -7.570 1.00 83.44 94 ARG A CA 1
ATOM 671 C C . ARG A 1 94 ? 9.024 -13.218 -6.166 1.00 83.44 94 ARG A C 1
ATOM 673 O O . ARG A 1 94 ? 9.795 -14.154 -5.969 1.00 83.44 94 ARG A O 1
ATOM 680 N N . ASP A 1 95 ? 8.422 -12.521 -5.227 1.00 87.06 95 ASP A N 1
ATOM 681 C CA . ASP A 1 95 ? 8.565 -12.804 -3.814 1.00 87.06 95 ASP A CA 1
ATOM 682 C C . ASP A 1 95 ? 7.217 -13.228 -3.243 1.00 87.06 95 ASP A C 1
ATOM 684 O O . ASP A 1 95 ? 6.153 -12.966 -3.812 1.00 87.06 95 ASP A O 1
ATOM 688 N N . SER A 1 96 ? 7.229 -13.988 -2.155 1.00 90.00 96 SER A N 1
ATOM 689 C CA . SER A 1 96 ? 5.992 -14.508 -1.579 1.00 90.00 96 SER A CA 1
ATOM 690 C C . SER A 1 96 ? 6.059 -14.583 -0.068 1.00 90.00 96 SER A C 1
ATOM 692 O O . SER A 1 96 ? 7.072 -14.976 0.506 1.00 90.00 96 SER A O 1
ATOM 694 N N . ALA A 1 97 ? 4.938 -14.258 0.563 1.00 91.50 97 ALA A N 1
ATOM 695 C CA . ALA A 1 97 ? 4.751 -14.328 1.999 1.00 91.50 97 ALA A CA 1
ATOM 696 C C . ALA A 1 97 ? 3.429 -15.026 2.323 1.00 91.50 97 ALA A C 1
ATOM 698 O O . ALA A 1 97 ? 2.477 -15.033 1.540 1.00 91.50 97 ALA A O 1
ATOM 699 N N . ARG A 1 98 ? 3.363 -15.630 3.508 1.00 93.94 98 ARG A N 1
ATOM 700 C CA . ARG A 1 98 ? 2.112 -16.141 4.062 1.00 93.94 98 ARG A CA 1
ATOM 701 C C . ARG A 1 98 ? 1.610 -15.142 5.093 1.00 93.94 98 ARG A C 1
ATOM 703 O O . ARG A 1 98 ? 2.267 -14.958 6.111 1.00 93.94 98 ARG A O 1
ATOM 710 N N . LEU A 1 99 ? 0.448 -14.559 4.833 1.00 93.94 99 LEU A N 1
ATOM 711 C CA . LEU A 1 99 ? -0.246 -13.677 5.757 1.00 93.94 99 LEU A CA 1
ATOM 712 C C . LEU A 1 99 ? -1.102 -14.510 6.712 1.00 93.94 99 LEU A C 1
ATOM 714 O O . LEU A 1 99 ? -1.838 -15.418 6.308 1.00 93.94 99 LEU A O 1
ATOM 718 N N . THR A 1 100 ? -1.007 -14.193 7.992 1.00 93.44 100 THR A N 1
ATOM 719 C CA . THR A 1 100 ? -1.669 -14.895 9.086 1.00 93.44 100 THR A CA 1
ATOM 720 C C . THR A 1 100 ? -2.860 -14.096 9.604 1.00 93.44 100 THR A C 1
ATOM 722 O O . THR A 1 100 ? -2.722 -12.935 9.996 1.00 93.44 100 THR A O 1
ATOM 725 N N . LYS A 1 101 ? -4.037 -14.736 9.642 1.00 94.19 101 LYS A N 1
ATOM 726 C CA . LYS A 1 101 ? -5.200 -14.197 10.353 1.00 94.19 101 LYS A CA 1
ATOM 727 C C . LYS A 1 101 ? -4.907 -14.214 11.851 1.00 94.19 101 LYS A C 1
ATOM 729 O O . LYS A 1 101 ? -4.466 -15.230 12.392 1.00 94.19 101 LYS A O 1
ATOM 734 N N . GLY A 1 102 ? -5.177 -13.109 12.524 1.00 93.31 102 GLY A N 1
ATOM 735 C CA . GLY A 1 102 ? -5.042 -12.990 13.965 1.00 93.31 102 GLY A CA 1
ATOM 736 C C . GLY A 1 102 ? -6.208 -12.241 14.588 1.00 93.31 102 GLY A C 1
ATOM 737 O O . GLY A 1 102 ? -7.373 -12.510 14.303 1.00 93.31 102 GLY A O 1
ATOM 738 N N . THR A 1 103 ? -5.876 -11.322 15.483 1.00 91.88 103 THR A N 1
ATOM 739 C CA . THR A 1 103 ? -6.826 -10.503 16.245 1.00 91.88 103 THR A CA 1
ATOM 740 C C . THR A 1 103 ? -6.572 -9.026 15.937 1.00 91.88 103 THR A C 1
ATOM 742 O O . THR A 1 103 ? -5.575 -8.708 15.288 1.00 91.88 103 THR A O 1
ATOM 745 N N . PRO A 1 104 ? -7.365 -8.082 16.469 1.00 87.88 104 PRO A N 1
ATOM 746 C CA . PRO A 1 104 ? -7.033 -6.659 16.364 1.00 87.88 104 PRO A CA 1
ATOM 747 C C . PRO A 1 104 ? -5.634 -6.278 16.888 1.00 87.88 104 PRO A C 1
ATOM 749 O O . PRO A 1 104 ? -5.139 -5.189 16.599 1.00 87.88 104 PRO A O 1
ATOM 752 N N . TYR A 1 105 ? -4.982 -7.164 17.651 1.00 85.62 105 TYR A N 1
ATOM 753 C CA . TYR A 1 105 ? -3.690 -6.930 18.296 1.00 85.62 105 TYR A CA 1
ATOM 754 C C . TYR A 1 105 ? -2.563 -7.854 17.803 1.00 85.62 105 TYR A C 1
ATOM 756 O O . TYR A 1 105 ? -1.424 -7.711 18.252 1.00 85.62 105 TYR A O 1
ATOM 764 N N . SER A 1 106 ? -2.846 -8.815 16.919 1.00 91.19 106 SER A N 1
ATOM 765 C CA . SER A 1 106 ? -1.886 -9.842 16.486 1.00 91.19 106 SER A CA 1
ATOM 766 C C . SER A 1 106 ? -2.164 -10.345 15.069 1.00 91.19 106 SER A C 1
ATOM 768 O O . SER A 1 106 ? -3.285 -10.243 14.588 1.00 91.19 106 SER A O 1
ATOM 770 N N . GLY A 1 107 ? -1.159 -10.944 14.425 1.00 92.50 107 GLY A N 1
ATOM 771 C CA . GLY A 1 107 ? -1.257 -11.403 13.035 1.00 92.50 107 GLY A CA 1
ATOM 772 C C . GLY A 1 107 ? -1.078 -10.270 12.025 1.00 92.50 107 GLY A C 1
ATOM 773 O O . GLY A 1 107 ? -0.855 -9.116 12.396 1.00 92.50 107 GLY A O 1
ATOM 774 N N . ASP A 1 108 ? -1.159 -10.615 10.747 1.00 93.75 108 ASP A N 1
ATOM 775 C CA . ASP A 1 108 ? -0.980 -9.678 9.631 1.00 93.75 108 ASP A CA 1
ATOM 776 C C . ASP A 1 108 ? -2.289 -8.963 9.286 1.00 93.75 108 ASP A C 1
ATOM 778 O O . ASP A 1 108 ? -2.295 -7.795 8.890 1.00 93.75 108 ASP A O 1
ATOM 782 N N . TYR A 1 109 ? -3.408 -9.651 9.507 1.00 95.31 109 TYR A N 1
ATOM 783 C CA . TYR A 1 109 ? -4.752 -9.118 9.342 1.00 95.31 109 TYR A CA 1
ATOM 784 C C . TYR A 1 109 ? -5.740 -9.782 10.313 1.00 95.31 109 TYR A C 1
ATOM 786 O O . TYR A 1 109 ? -5.474 -10.842 10.880 1.00 95.31 109 TYR A O 1
ATOM 794 N N . HIS A 1 110 ? -6.908 -9.174 10.489 1.00 95.12 110 HIS A N 1
ATOM 795 C CA . HIS A 1 110 ? -8.070 -9.785 11.147 1.00 95.12 110 HIS A CA 1
ATOM 796 C C . HIS A 1 110 ? -9.344 -9.415 10.387 1.00 95.12 110 HIS A C 1
ATOM 798 O O . HIS A 1 110 ? -9.287 -8.622 9.451 1.00 95.12 110 HIS A O 1
ATOM 804 N N . CYS A 1 111 ? -10.482 -9.998 10.756 1.00 94.88 111 CYS A N 1
ATOM 805 C CA . CYS A 1 111 ? -11.755 -9.696 10.110 1.00 94.88 111 CYS A CA 1
ATOM 806 C C . CYS A 1 111 ? -12.795 -9.315 11.150 1.00 94.88 111 CYS A C 1
ATOM 808 O O . CYS A 1 111 ? -12.870 -9.950 12.199 1.00 94.88 111 CYS A O 1
ATOM 810 N N . ASP A 1 112 ? -13.528 -8.247 10.860 1.00 93.94 112 ASP A N 1
ATOM 811 C CA . ASP A 1 112 ? -14.540 -7.670 11.740 1.00 93.94 112 ASP A CA 1
ATOM 812 C C . ASP A 1 112 ? -15.524 -6.845 10.903 1.00 93.94 112 ASP A C 1
ATOM 814 O O . ASP A 1 112 ? -15.114 -6.170 9.951 1.00 93.94 112 ASP A O 1
ATOM 818 N N . ASP A 1 113 ? -16.812 -6.934 11.231 1.00 91.88 113 ASP A N 1
ATOM 819 C CA . ASP A 1 113 ? -17.925 -6.331 10.482 1.00 91.88 113 ASP A CA 1
ATOM 820 C C . ASP A 1 113 ? -17.904 -6.624 8.964 1.00 91.88 113 ASP A C 1
ATOM 822 O O . ASP A 1 113 ? -18.237 -5.776 8.133 1.00 91.88 113 ASP A O 1
ATOM 826 N N . GLY A 1 114 ? -17.476 -7.830 8.578 1.00 92.19 114 GLY A N 1
ATOM 827 C CA . GLY A 1 114 ? -17.376 -8.257 7.180 1.00 92.19 114 GLY A CA 1
ATOM 828 C C . GLY A 1 114 ? -16.210 -7.649 6.392 1.00 92.19 114 GLY A C 1
ATOM 829 O O . GLY A 1 114 ? -16.102 -7.881 5.185 1.00 92.19 114 GLY A O 1
ATOM 830 N N . TRP A 1 115 ? -15.330 -6.888 7.043 1.00 95.81 115 TRP A N 1
ATOM 831 C CA . TRP A 1 115 ? -14.124 -6.315 6.447 1.00 95.81 115 TRP A CA 1
ATOM 832 C C . TRP A 1 115 ? -12.889 -7.143 6.774 1.00 95.81 115 TRP A C 1
ATOM 834 O O . TRP A 1 115 ? -12.797 -7.737 7.846 1.00 95.81 115 TRP A O 1
ATOM 844 N N . LEU A 1 116 ? -11.895 -7.106 5.885 1.00 96.50 116 LEU A N 1
ATOM 845 C CA . LEU A 1 116 ? -10.524 -7.474 6.223 1.00 96.50 116 LEU A CA 1
ATOM 846 C C . LEU A 1 116 ? -9.796 -6.234 6.743 1.00 96.50 116 LEU A C 1
ATOM 848 O O . LEU A 1 116 ? -9.717 -5.223 6.055 1.00 96.50 116 LEU A O 1
ATOM 852 N N . HIS A 1 117 ? -9.239 -6.303 7.944 1.00 95.31 117 HIS A N 1
ATOM 853 C CA . HIS A 1 117 ? -8.488 -5.219 8.568 1.00 95.31 117 HIS A CA 1
ATOM 854 C C . HIS A 1 117 ? -7.001 -5.538 8.527 1.00 95.31 117 HIS A C 1
ATOM 856 O O . HIS A 1 117 ? -6.558 -6.512 9.144 1.00 95.31 117 HIS A O 1
ATOM 862 N N . ALA A 1 118 ? -6.225 -4.708 7.834 1.00 93.69 118 ALA A N 1
ATOM 863 C CA . ALA A 1 118 ? -4.771 -4.811 7.864 1.00 93.69 118 ALA A CA 1
ATOM 864 C C . ALA A 1 118 ? -4.237 -4.395 9.243 1.00 93.69 118 ALA A C 1
ATOM 866 O O . ALA A 1 118 ? -4.794 -3.511 9.905 1.00 93.69 118 ALA A O 1
ATOM 867 N N . ASN A 1 119 ? -3.145 -5.015 9.695 1.00 90.38 119 ASN A N 1
ATOM 868 C CA . ASN A 1 119 ? -2.519 -4.626 10.954 1.00 90.38 119 ASN A CA 1
ATOM 869 C C . ASN A 1 119 ? -2.021 -3.170 10.882 1.00 90.38 119 ASN A C 1
ATOM 871 O O . ASN A 1 119 ? -1.285 -2.800 9.971 1.00 90.38 119 ASN A O 1
ATOM 875 N N . HIS A 1 120 ? -2.375 -2.353 11.881 1.00 84.69 120 HIS A N 1
ATOM 876 C CA . HIS A 1 120 ? -1.988 -0.939 11.960 1.00 84.69 120 HIS A CA 1
ATOM 877 C C . HIS A 1 120 ? -0.475 -0.698 11.854 1.00 84.69 120 HIS A C 1
ATOM 879 O O . HIS A 1 120 ? -0.062 0.358 11.388 1.00 84.69 120 HIS A O 1
ATOM 885 N N . ARG A 1 121 ? 0.357 -1.671 12.253 1.00 84.38 121 ARG A N 1
ATOM 886 C CA . ARG A 1 121 ? 1.823 -1.583 12.145 1.00 84.38 121 ARG A CA 1
ATOM 887 C C . ARG A 1 121 ? 2.321 -1.512 10.701 1.00 84.38 121 ARG A C 1
ATOM 889 O O . ARG A 1 121 ? 3.447 -1.086 10.481 1.00 84.38 121 ARG A O 1
ATOM 896 N N . HIS A 1 122 ? 1.501 -1.932 9.742 1.00 81.62 122 HIS A N 1
ATOM 897 C CA . HIS A 1 122 ? 1.817 -1.927 8.313 1.00 81.62 122 HIS A CA 1
ATOM 898 C C . HIS A 1 122 ? 1.278 -0.679 7.594 1.00 81.62 122 HIS A C 1
ATOM 900 O O . HIS A 1 122 ? 1.411 -0.565 6.379 1.00 81.62 122 HIS A O 1
ATOM 906 N N . ILE A 1 123 ? 0.671 0.259 8.330 1.00 85.81 123 ILE A N 1
ATOM 907 C CA . ILE A 1 123 ? 0.093 1.494 7.792 1.00 85.81 123 ILE A CA 1
ATOM 908 C C . ILE A 1 123 ? 1.059 2.654 8.102 1.00 85.81 123 ILE A C 1
ATOM 910 O O . ILE A 1 123 ? 1.066 3.131 9.242 1.00 85.81 123 ILE A O 1
ATOM 914 N N . PRO A 1 124 ? 1.897 3.097 7.144 1.00 82.12 124 PRO A N 1
ATOM 915 C CA . PRO A 1 124 ? 2.837 4.193 7.355 1.00 82.12 124 PRO A CA 1
ATOM 916 C C . PRO A 1 124 ? 2.132 5.529 7.623 1.00 82.12 124 PRO A C 1
ATOM 918 O O . PRO A 1 124 ? 1.062 5.806 7.080 1.00 82.12 124 PRO A O 1
ATOM 921 N N . ASP A 1 125 ? 2.793 6.385 8.405 1.00 84.88 125 ASP A N 1
ATOM 922 C CA . ASP A 1 125 ? 2.312 7.728 8.768 1.00 84.88 125 ASP A CA 1
ATOM 923 C C . ASP A 1 125 ? 2.101 8.639 7.544 1.00 84.88 125 ASP A C 1
ATOM 925 O O . ASP A 1 125 ? 1.283 9.550 7.581 1.00 84.88 125 ASP A O 1
ATOM 929 N N . GLN A 1 126 ? 2.786 8.371 6.428 1.00 83.25 126 GLN A N 1
ATOM 930 C CA . GLN A 1 126 ? 2.702 9.168 5.195 1.00 83.25 126 GLN A CA 1
ATOM 931 C C . GLN A 1 126 ? 1.298 9.225 4.565 1.00 83.25 126 GLN A C 1
ATOM 933 O O . GLN A 1 126 ? 1.064 10.021 3.662 1.00 83.25 126 GLN A O 1
ATOM 938 N N . TRP A 1 127 ? 0.364 8.368 4.989 1.00 83.88 127 TRP A N 1
ATOM 939 C CA . TRP A 1 127 ? -1.022 8.418 4.518 1.00 83.88 127 TRP A CA 1
ATOM 940 C C . TRP A 1 127 ? -1.956 9.213 5.422 1.00 83.88 127 TRP A C 1
ATOM 942 O O . TRP A 1 127 ? -3.141 9.329 5.105 1.00 83.88 127 TRP A O 1
ATOM 952 N N . ASP A 1 128 ? -1.451 9.787 6.511 1.00 84.94 128 ASP A N 1
ATOM 953 C CA . ASP A 1 128 ? -2.236 10.699 7.344 1.00 84.94 128 ASP A CA 1
ATOM 954 C C . ASP A 1 128 ? -2.679 11.927 6.551 1.00 84.94 128 ASP A C 1
ATOM 956 O O . ASP A 1 128 ? -3.806 12.389 6.720 1.00 84.94 128 ASP A O 1
ATOM 960 N N . ASP A 1 129 ? -1.857 12.367 5.595 1.00 83.69 129 ASP A N 1
ATOM 961 C CA . ASP A 1 129 ? -2.168 13.453 4.663 1.00 83.69 129 ASP A CA 1
ATOM 962 C C . ASP A 1 129 ? -3.470 13.196 3.882 1.00 83.69 129 ASP A C 1
ATOM 964 O O . ASP A 1 129 ? -4.192 14.131 3.537 1.00 83.69 129 ASP A O 1
ATOM 968 N N . ALA A 1 130 ? -3.837 11.927 3.649 1.00 79.19 130 ALA A N 1
ATOM 969 C CA . ALA A 1 130 ? -5.074 11.569 2.952 1.00 79.19 130 ALA A CA 1
ATOM 970 C C . ALA A 1 130 ? -6.341 11.858 3.780 1.00 79.19 130 ALA A C 1
ATOM 972 O O . ALA A 1 130 ? -7.444 11.905 3.229 1.00 79.19 130 ALA A O 1
ATOM 973 N N . VAL A 1 131 ? -6.202 12.028 5.096 1.00 80.12 131 VAL A N 1
ATOM 974 C CA . VAL A 1 131 ? -7.293 12.321 6.040 1.00 80.12 131 VAL A CA 1
ATOM 975 C C . VAL A 1 131 ? -7.068 13.619 6.823 1.00 80.12 131 VAL A C 1
ATOM 977 O O . VAL A 1 131 ? -7.893 13.959 7.680 1.00 80.12 131 VAL A O 1
ATOM 980 N N . ASP A 1 132 ? -6.012 14.370 6.503 1.00 80.81 132 ASP A N 1
ATOM 981 C CA . ASP A 1 132 ? -5.623 15.591 7.202 1.00 80.81 132 ASP A CA 1
ATOM 982 C C . ASP A 1 132 ? -6.688 16.698 7.091 1.00 80.81 132 ASP A C 1
ATOM 984 O O . ASP A 1 132 ? -7.426 16.843 6.104 1.00 80.81 132 ASP A O 1
ATOM 988 N N . ALA A 1 133 ? -6.828 17.460 8.170 1.00 82.38 133 ALA A N 1
ATOM 989 C CA . ALA A 1 133 ? -7.636 18.667 8.230 1.00 82.38 133 ALA A CA 1
ATOM 990 C C . ALA A 1 133 ? -7.141 19.595 9.340 1.00 82.38 133 ALA A C 1
ATOM 992 O O . ALA A 1 133 ? -6.633 19.138 10.364 1.00 82.38 133 ALA A O 1
ATOM 993 N N . PRO A 1 134 ? -7.410 20.908 9.219 1.00 86.62 134 PRO A N 1
ATOM 994 C CA . PRO A 1 134 ? -7.144 21.852 10.293 1.00 86.62 134 PRO A CA 1
ATOM 995 C C . PRO A 1 134 ? -7.758 21.397 11.625 1.00 86.62 134 PRO A C 1
ATOM 997 O O . PRO A 1 134 ? -8.977 21.255 11.745 1.00 86.62 134 PRO A O 1
ATOM 1000 N N . GLY A 1 135 ? -6.905 21.200 12.633 1.00 86.25 135 GLY A N 1
ATOM 1001 C CA . GLY A 1 135 ? -7.321 20.780 13.973 1.00 86.25 135 GLY A CA 1
ATOM 1002 C C . GLY A 1 135 ? -7.709 19.303 14.092 1.00 86.25 135 GLY A C 1
ATOM 1003 O O . GLY A 1 135 ? -8.450 18.967 15.014 1.00 86.25 135 GLY A O 1
ATOM 1004 N N . PHE A 1 136 ? -7.248 18.454 13.172 1.00 88.44 136 PHE A N 1
ATOM 1005 C CA . PHE A 1 136 ? -7.392 17.003 13.220 1.00 88.44 136 PHE A CA 1
ATOM 1006 C C . PHE A 1 136 ? -6.006 16.356 13.250 1.00 88.44 136 PHE A C 1
ATOM 1008 O O . PHE A 1 136 ? -5.222 16.540 12.327 1.00 88.44 136 PHE A O 1
ATOM 1015 N N . VAL A 1 137 ? -5.691 15.610 14.306 1.00 89.50 137 VAL A N 1
ATOM 1016 C CA . VAL A 1 137 ? -4.412 14.896 14.432 1.00 89.50 137 VAL A CA 1
ATOM 1017 C C . VAL A 1 137 ? -4.680 13.400 14.441 1.00 89.50 137 VAL A C 1
ATOM 1019 O O . VAL A 1 137 ? -5.339 12.889 15.340 1.00 89.50 137 VAL A O 1
ATOM 1022 N N . VAL A 1 138 ? -4.155 12.666 13.462 1.00 89.75 138 VAL A N 1
ATOM 1023 C CA . VAL A 1 138 ? -4.333 11.210 13.423 1.00 89.75 138 VAL A CA 1
ATOM 1024 C C . VAL A 1 138 ? -3.605 10.575 14.611 1.00 89.75 138 VAL A C 1
ATOM 1026 O O . VAL A 1 138 ? -2.381 10.599 14.704 1.00 89.75 138 VAL A O 1
ATOM 1029 N N . ARG A 1 139 ? -4.370 10.001 15.544 1.00 88.44 139 ARG A N 1
ATOM 1030 C CA . ARG A 1 139 ? -3.855 9.266 16.713 1.00 88.44 139 ARG A CA 1
ATOM 1031 C C . ARG A 1 139 ? -3.918 7.758 16.515 1.00 88.44 139 ARG A C 1
ATOM 1033 O O . ARG A 1 139 ? -3.094 7.022 17.050 1.00 88.44 139 ARG A O 1
ATOM 1040 N N . ARG A 1 140 ? -4.904 7.288 15.749 1.00 89.19 140 ARG A N 1
ATOM 1041 C CA . ARG A 1 140 ? -5.099 5.874 15.419 1.00 89.19 140 ARG A CA 1
ATOM 1042 C C . ARG A 1 140 ? -5.468 5.710 13.950 1.00 89.19 140 ARG A C 1
ATOM 1044 O O . ARG A 1 140 ? -6.187 6.537 13.399 1.00 89.19 140 ARG A O 1
ATOM 1051 N N . ARG A 1 141 ? -5.010 4.605 13.355 1.00 90.62 141 ARG A N 1
ATOM 1052 C CA . ARG A 1 141 ? -5.294 4.216 11.970 1.00 90.62 141 ARG A CA 1
ATOM 1053 C C . ARG A 1 141 ? -5.991 2.867 11.912 1.00 90.62 141 ARG A C 1
ATOM 1055 O O . ARG A 1 141 ? -5.689 1.979 12.714 1.00 90.62 141 ARG A O 1
ATOM 1062 N N . ALA A 1 142 ? -6.877 2.706 10.942 1.00 92.44 142 ALA A N 1
ATOM 1063 C CA . ALA A 1 142 ? -7.409 1.412 10.543 1.00 92.44 142 ALA A CA 1
ATOM 1064 C C . ALA A 1 142 ? -7.578 1.377 9.023 1.00 92.44 142 ALA A C 1
ATOM 1066 O O . ALA A 1 142 ? -8.202 2.267 8.457 1.00 92.44 142 ALA A O 1
ATOM 1067 N N . LEU A 1 143 ? -7.041 0.349 8.366 1.00 94.94 143 LEU A N 1
ATOM 1068 C CA . LEU A 1 143 ? -7.268 0.113 6.943 1.00 94.94 143 LEU A CA 1
ATOM 1069 C C . LEU A 1 143 ? -8.179 -1.099 6.786 1.00 94.94 143 LEU A C 1
ATOM 1071 O O . LEU A 1 143 ? -7.810 -2.211 7.170 1.00 94.94 143 LEU A O 1
ATOM 1075 N N . ARG A 1 144 ? -9.356 -0.866 6.209 1.00 95.12 144 ARG A N 1
ATOM 1076 C CA . ARG A 1 144 ? -10.383 -1.878 5.955 1.00 95.12 144 ARG A CA 1
ATOM 1077 C C . ARG A 1 144 ? -10.447 -2.169 4.471 1.00 95.12 144 ARG A C 1
ATOM 1079 O O . ARG A 1 144 ? -10.510 -1.243 3.671 1.00 95.12 144 ARG A O 1
ATOM 1086 N N . ILE A 1 145 ? -10.442 -3.439 4.109 1.00 95.81 145 ILE A N 1
ATOM 1087 C CA . ILE A 1 145 ? -10.348 -3.906 2.732 1.00 95.81 145 ILE A CA 1
ATOM 1088 C C . ILE A 1 145 ? -11.519 -4.841 2.456 1.00 95.81 145 ILE A C 1
ATOM 1090 O O . ILE A 1 145 ? -11.792 -5.769 3.223 1.00 95.81 145 ILE A O 1
ATOM 1094 N N . ALA A 1 146 ? -12.215 -4.587 1.357 1.00 95.44 146 ALA A N 1
ATOM 1095 C CA . ALA A 1 146 ? -13.273 -5.446 0.853 1.00 95.44 146 ALA A CA 1
ATOM 1096 C C . ALA A 1 146 ? -13.264 -5.449 -0.681 1.00 95.44 146 ALA A C 1
ATOM 1098 O O . ALA A 1 146 ? -12.851 -4.467 -1.299 1.00 95.44 146 ALA A O 1
ATOM 1099 N N . PRO A 1 147 ? -13.734 -6.522 -1.329 1.00 94.75 147 PRO A N 1
ATOM 1100 C CA . PRO A 1 147 ? -13.966 -6.511 -2.762 1.00 94.75 147 PRO A CA 1
ATOM 1101 C C . PRO A 1 147 ? -15.064 -5.504 -3.123 1.00 94.75 147 PRO A C 1
ATOM 1103 O O . PRO A 1 147 ? -16.135 -5.494 -2.515 1.00 94.75 147 PRO A O 1
ATOM 1106 N N . GLY A 1 148 ? -14.805 -4.672 -4.124 1.00 91.38 148 GLY A N 1
ATOM 1107 C CA . GLY A 1 148 ? -15.799 -3.809 -4.754 1.00 91.38 148 GLY A CA 1
ATOM 1108 C C . GLY A 1 148 ? -16.515 -4.493 -5.917 1.00 91.38 148 GLY A C 1
ATOM 1109 O O . GLY A 1 148 ? -16.300 -5.676 -6.220 1.00 91.38 148 GLY A O 1
ATOM 1110 N N . ALA A 1 149 ? -17.345 -3.725 -6.625 1.00 80.44 149 ALA A N 1
ATOM 1111 C CA . ALA A 1 149 ? -17.920 -4.185 -7.881 1.00 80.44 149 ALA A CA 1
ATOM 1112 C C . ALA A 1 149 ? -16.805 -4.517 -8.890 1.00 80.44 149 ALA A C 1
ATOM 1114 O O . ALA A 1 149 ? -15.725 -3.930 -8.877 1.00 80.44 149 ALA A O 1
ATOM 1115 N N . HIS A 1 150 ? -17.055 -5.494 -9.765 1.00 84.44 150 HIS A N 1
ATOM 1116 C CA . HIS A 1 150 ? -16.092 -5.966 -10.776 1.00 84.44 150 HIS A CA 1
ATOM 1117 C C . HIS A 1 150 ? -14.812 -6.624 -10.220 1.00 84.44 150 HIS A C 1
ATOM 1119 O O . HIS A 1 150 ? -13.918 -6.980 -10.986 1.00 84.44 150 HIS A O 1
ATOM 1125 N N . GLY A 1 151 ? -14.748 -6.874 -8.907 1.00 87.75 151 GLY A N 1
ATOM 1126 C CA . GLY A 1 151 ? -13.681 -7.648 -8.277 1.00 87.75 151 GLY A CA 1
ATOM 1127 C C . GLY A 1 151 ? -12.408 -6.864 -7.964 1.00 87.75 151 GLY A C 1
ATOM 1128 O O . GLY A 1 151 ? -11.413 -7.505 -7.633 1.00 87.75 151 GLY A O 1
ATOM 1129 N N . ALA A 1 152 ? -12.433 -5.530 -8.061 1.00 91.19 152 ALA A N 1
ATOM 1130 C CA . ALA A 1 152 ? -11.398 -4.660 -7.500 1.00 91.19 152 ALA A CA 1
ATOM 1131 C C . ALA A 1 152 ? -11.344 -4.799 -5.969 1.00 91.19 152 ALA A C 1
ATOM 1133 O O . ALA A 1 152 ? -12.344 -5.163 -5.348 1.00 91.19 152 ALA A O 1
ATOM 1134 N N . LEU A 1 153 ? -10.205 -4.495 -5.347 1.00 94.12 153 LEU A N 1
ATOM 1135 C CA . LEU A 1 153 ? -10.126 -4.340 -3.891 1.00 94.12 153 LEU A CA 1
ATOM 1136 C C . LEU A 1 153 ? -10.322 -2.877 -3.535 1.00 94.12 153 LEU A C 1
ATOM 1138 O O . LEU A 1 153 ? -9.601 -2.024 -4.033 1.00 94.12 153 LEU A O 1
ATOM 1142 N N . VAL A 1 154 ? -11.272 -2.593 -2.655 1.00 93.81 154 VAL A N 1
ATOM 1143 C CA . VAL A 1 154 ? -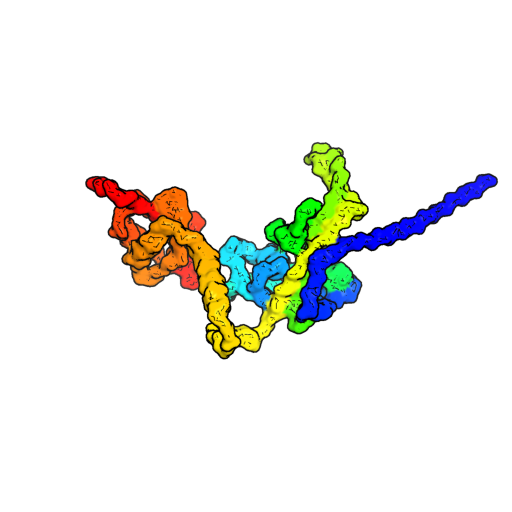11.535 -1.253 -2.138 1.00 93.81 154 VAL A CA 1
ATOM 1144 C C . VAL A 1 154 ? -11.019 -1.174 -0.710 1.00 93.81 154 VAL A C 1
ATOM 1146 O O . VAL A 1 154 ? -11.379 -1.987 0.142 1.00 93.81 154 VAL A O 1
ATOM 1149 N N . GLY A 1 155 ? -10.170 -0.183 -0.460 1.00 93.56 155 GLY A N 1
ATOM 1150 C CA . GLY A 1 155 ? -9.634 0.161 0.844 1.00 93.56 155 GLY A CA 1
ATOM 1151 C C . GLY A 1 155 ? -10.274 1.421 1.401 1.00 93.56 155 GLY A C 1
ATOM 1152 O O . GLY A 1 155 ? -10.305 2.454 0.733 1.00 93.56 155 GLY A O 1
ATOM 1153 N N . ARG A 1 156 ? -10.710 1.355 2.654 1.00 94.38 156 ARG A N 1
ATOM 1154 C CA . ARG A 1 156 ? -11.084 2.503 3.479 1.00 94.38 156 ARG A CA 1
ATOM 1155 C C . ARG A 1 156 ? -10.012 2.702 4.541 1.00 94.38 156 ARG A C 1
ATOM 1157 O O . ARG A 1 156 ? -9.856 1.849 5.414 1.00 94.38 156 ARG A O 1
ATOM 1164 N N . LEU A 1 157 ? -9.284 3.808 4.464 1.00 93.38 157 LEU A N 1
ATOM 1165 C CA . LEU A 1 157 ? -8.337 4.221 5.492 1.00 93.38 157 LEU A CA 1
ATOM 1166 C C . LEU A 1 157 ? -9.040 5.182 6.448 1.00 93.38 157 LEU A C 1
ATOM 1168 O O . LEU A 1 157 ? -9.401 6.291 6.067 1.00 93.38 157 LEU A O 1
ATOM 1172 N N . ASP A 1 158 ? -9.224 4.749 7.688 1.00 92.56 158 ASP A N 1
ATOM 1173 C CA . ASP A 1 158 ? -9.780 5.546 8.770 1.00 92.56 158 ASP A CA 1
ATOM 1174 C C . ASP A 1 158 ? -8.649 6.124 9.625 1.00 92.56 158 ASP A C 1
ATOM 1176 O O . ASP A 1 158 ? -7.883 5.378 10.241 1.00 92.56 158 ASP A O 1
ATOM 1180 N N . GLY A 1 159 ? -8.574 7.451 9.697 1.00 92.31 159 GLY A N 1
ATOM 1181 C CA . GLY A 1 159 ? -7.832 8.168 10.727 1.00 92.31 159 GLY A CA 1
ATOM 1182 C C . GLY A 1 159 ? -8.774 8.536 11.866 1.00 92.31 159 GLY A C 1
ATOM 1183 O O . GLY A 1 159 ? -9.866 9.053 11.625 1.00 92.31 159 GLY A O 1
ATOM 1184 N N . THR A 1 160 ? -8.370 8.283 13.107 1.00 91.31 160 THR A N 1
ATOM 1185 C CA . THR A 1 160 ? -9.118 8.671 14.306 1.00 91.31 160 THR A CA 1
ATOM 1186 C C . THR A 1 160 ? -8.287 9.628 15.150 1.00 91.31 160 THR A C 1
ATOM 1188 O O . THR A 1 160 ? -7.174 9.292 15.555 1.00 91.31 160 THR A O 1
ATOM 1191 N N . ASP A 1 161 ? -8.859 10.791 15.438 1.00 91.94 161 ASP A N 1
ATOM 1192 C CA . ASP A 1 161 ? -8.372 11.764 16.416 1.00 91.94 161 ASP A CA 1
ATOM 1193 C C . ASP A 1 161 ? -9.209 11.664 17.697 1.00 91.94 161 ASP A C 1
ATOM 1195 O O . ASP A 1 161 ? -10.400 11.336 17.647 1.00 91.94 161 ASP A O 1
ATOM 1199 N N . TYR A 1 162 ? -8.588 11.911 18.842 1.00 91.38 162 TYR A N 1
ATOM 1200 C CA . TYR A 1 162 ? -9.228 11.916 20.150 1.00 91.38 162 TYR A CA 1
ATOM 1201 C C . TYR A 1 162 ? -8.348 12.632 21.179 1.00 91.38 162 TYR A C 1
ATOM 1203 O O . TYR A 1 162 ? -7.117 12.607 21.121 1.00 91.38 162 TYR A O 1
ATOM 1211 N N . ASP A 1 163 ? -9.002 13.219 22.176 1.00 90.19 163 ASP A N 1
ATOM 1212 C CA . ASP A 1 163 ? -8.335 13.719 23.376 1.00 90.19 163 ASP A CA 1
ATOM 1213 C C . ASP A 1 163 ? -7.937 12.554 24.294 1.00 90.19 163 ASP A C 1
ATOM 1215 O O . ASP A 1 163 ? -8.649 11.551 24.407 1.00 90.19 163 ASP A O 1
ATOM 1219 N N . GLU A 1 164 ? -6.827 12.715 25.011 1.00 91.31 164 GLU A N 1
ATOM 1220 C CA . GLU A 1 164 ? -6.317 11.735 25.971 1.00 91.31 164 GLU A CA 1
ATOM 1221 C C . GLU A 1 164 ? -6.211 12.343 27.375 1.00 91.31 164 GLU A C 1
ATOM 1223 O O . GLU A 1 164 ? -5.814 13.496 27.552 1.00 91.31 164 GLU A O 1
ATOM 1228 N N . PHE A 1 165 ? -6.517 11.545 28.398 1.00 90.12 165 PHE A N 1
ATOM 1229 C CA . PHE A 1 165 ? -6.118 11.829 29.773 1.00 90.12 165 PHE A CA 1
ATOM 1230 C C . PHE A 1 165 ? -4.757 11.188 30.054 1.00 90.12 165 PHE A C 1
ATOM 1232 O O . PHE A 1 165 ? -4.612 9.967 29.989 1.00 90.12 165 PHE A O 1
ATOM 1239 N N . THR A 1 166 ? -3.761 12.005 30.386 1.00 91.88 166 THR A N 1
ATOM 1240 C CA . THR A 1 166 ? -2.392 11.537 30.626 1.00 91.88 166 THR A CA 1
ATOM 1241 C C . THR A 1 166 ? -2.193 11.094 32.073 1.00 91.88 166 THR A C 1
ATOM 1243 O O . THR A 1 166 ? -2.381 11.878 33.003 1.00 91.88 166 THR A O 1
ATOM 1246 N N . ILE A 1 167 ? -1.738 9.855 32.266 1.00 88.81 167 ILE A N 1
ATOM 1247 C CA . ILE A 1 167 ? -1.368 9.288 33.569 1.00 88.81 167 ILE A CA 1
ATOM 1248 C C . ILE A 1 167 ? 0.138 9.056 33.621 1.00 88.81 167 ILE A C 1
ATOM 1250 O O . ILE A 1 167 ? 0.732 8.565 32.665 1.00 88.81 167 ILE A O 1
ATOM 1254 N N . TRP A 1 168 ? 0.764 9.373 34.753 1.00 90.19 168 TRP A N 1
ATOM 1255 C CA . TRP A 1 168 ? 2.153 9.003 35.017 1.00 90.19 168 TRP A CA 1
ATOM 1256 C C . TRP A 1 168 ? 2.235 7.579 35.586 1.00 90.19 168 TRP A C 1
ATOM 1258 O O . TRP A 1 168 ? 1.693 7.314 36.659 1.00 90.19 168 TRP A O 1
ATOM 1268 N N . CYS A 1 169 ? 2.934 6.670 34.902 1.00 87.25 169 CYS A N 1
ATOM 1269 C CA . CYS A 1 169 ? 3.054 5.255 35.285 1.00 87.25 169 CYS A CA 1
ATOM 1270 C C . CYS A 1 169 ? 4.456 4.855 35.782 1.00 87.25 169 CYS A C 1
ATOM 1272 O O . CYS A 1 169 ? 4.775 3.671 35.846 1.00 87.25 169 CYS A O 1
ATOM 1274 N N . GLY A 1 170 ? 5.304 5.820 36.154 1.00 84.38 170 GLY A N 1
ATOM 1275 C CA . GLY A 1 170 ? 6.667 5.564 36.640 1.00 84.38 170 GLY A CA 1
ATOM 1276 C C . GLY A 1 170 ? 7.686 5.271 35.531 1.00 84.38 170 GLY A C 1
ATOM 1277 O O . GLY A 1 170 ? 8.824 5.713 35.646 1.00 84.38 170 GLY A O 1
ATOM 1278 N N . ASP A 1 171 ? 7.271 4.614 34.442 1.00 87.62 171 ASP A N 1
ATOM 1279 C CA . ASP A 1 171 ? 8.027 4.451 33.188 1.00 87.62 171 ASP A CA 1
ATOM 1280 C C . ASP A 1 171 ? 7.802 5.602 32.186 1.00 87.62 171 ASP A C 1
ATOM 1282 O O . ASP A 1 171 ? 8.484 5.684 31.167 1.00 87.62 171 ASP A O 1
ATOM 1286 N N . GLY A 1 172 ? 6.867 6.506 32.488 1.00 83.62 172 GLY A N 1
ATOM 1287 C CA . GLY A 1 172 ? 6.568 7.696 31.699 1.00 83.62 172 GLY A CA 1
ATOM 1288 C C . GLY A 1 172 ? 5.089 8.077 31.739 1.00 83.62 172 GLY A C 1
ATOM 1289 O O . GLY A 1 172 ? 4.296 7.528 32.509 1.00 83.62 172 GLY A O 1
ATOM 1290 N N . CYS A 1 173 ? 4.727 9.042 30.897 1.00 86.88 173 CYS A N 1
ATOM 1291 C CA . CYS A 1 173 ? 3.343 9.429 30.644 1.00 86.88 173 CYS A CA 1
ATOM 1292 C C . CYS A 1 173 ? 2.677 8.434 29.684 1.00 86.88 173 CYS A C 1
ATOM 1294 O O . CYS A 1 173 ? 3.212 8.169 28.609 1.00 86.88 173 CYS A O 1
ATOM 1296 N N . LYS A 1 174 ? 1.488 7.936 30.033 1.00 83.69 174 LYS A N 1
ATOM 1297 C CA . LYS A 1 174 ? 0.616 7.152 29.149 1.00 83.69 174 LYS A CA 1
ATOM 1298 C C . LYS A 1 174 ? -0.706 7.888 28.962 1.00 83.69 174 LYS A C 1
ATOM 1300 O O . LYS A 1 174 ? -1.340 8.263 29.946 1.00 83.69 174 LYS A O 1
ATOM 1305 N N . GLY A 1 175 ? -1.099 8.110 27.713 1.00 85.69 175 GLY A N 1
ATOM 1306 C CA . GLY A 1 175 ? -2.397 8.680 27.368 1.00 85.69 175 GLY A CA 1
ATOM 1307 C C . GLY A 1 175 ? -3.484 7.611 27.383 1.00 85.69 175 GLY A C 1
ATOM 1308 O O . GLY A 1 175 ? -3.309 6.533 26.815 1.00 85.69 175 GLY A O 1
ATOM 1309 N N . ILE A 1 176 ? -4.601 7.891 28.055 1.00 84.50 176 ILE A N 1
ATOM 1310 C CA . ILE A 1 176 ? -5.820 7.083 27.977 1.00 84.50 176 ILE A CA 1
ATOM 1311 C C . ILE A 1 176 ? -6.833 7.838 27.113 1.00 84.50 176 ILE A C 1
ATOM 1313 O O . ILE A 1 176 ? -7.209 8.953 27.484 1.00 84.50 176 ILE A O 1
ATOM 1317 N N . PRO A 1 177 ? -7.302 7.259 25.995 1.00 86.69 177 PRO A N 1
ATOM 1318 C CA . PRO A 1 177 ? -8.245 7.921 25.101 1.00 86.69 177 PRO A CA 1
ATOM 1319 C C . PRO A 1 177 ? -9.582 8.215 25.794 1.00 86.69 177 PRO A C 1
ATOM 1321 O O . PRO A 1 177 ? -10.115 7.363 26.508 1.00 86.69 177 PRO A O 1
ATOM 1324 N N . LEU A 1 178 ? -10.151 9.398 25.547 1.00 83.69 178 LEU A N 1
ATOM 1325 C CA . LEU A 1 178 ? -11.470 9.805 26.039 1.00 83.69 178 LEU A CA 1
ATOM 1326 C C . LEU A 1 178 ? -12.554 9.425 25.011 1.00 83.69 178 LEU A C 1
ATOM 1328 O O . LEU A 1 178 ? -12.646 10.070 23.973 1.00 83.69 178 LEU A O 1
ATOM 1332 N N . PRO A 1 179 ? -13.416 8.417 25.257 1.00 82.62 179 PRO A N 1
ATOM 1333 C CA . PRO A 1 179 ? -14.285 7.851 24.213 1.00 82.62 179 PRO A CA 1
ATOM 1334 C C . PRO A 1 179 ? -15.227 8.846 23.517 1.00 82.62 179 PRO A C 1
ATOM 1336 O O . PRO A 1 179 ? -15.562 8.674 22.350 1.00 82.62 179 PRO A O 1
ATOM 1339 N N . TRP A 1 180 ? -15.658 9.900 24.213 1.00 85.25 180 TRP A N 1
ATOM 1340 C CA . TRP A 1 180 ? -16.587 10.901 23.675 1.00 85.25 180 TRP A CA 1
ATOM 1341 C C . TRP A 1 180 ? -15.922 11.971 22.795 1.00 85.25 180 TRP A C 1
ATOM 1343 O O . TRP A 1 180 ? -16.627 12.816 22.248 1.00 85.25 180 TRP A O 1
ATOM 1353 N N . THR A 1 181 ? -14.594 11.972 22.664 1.00 85.94 181 THR A N 1
ATOM 1354 C CA . THR A 1 181 ? -13.850 12.954 21.851 1.00 85.94 181 THR A CA 1
ATOM 1355 C C . THR A 1 181 ? -13.420 12.390 20.498 1.00 85.94 181 THR A C 1
ATOM 1357 O O . THR A 1 181 ? -12.818 13.104 19.700 1.00 85.94 181 THR A O 1
ATOM 1360 N N . PHE A 1 182 ? -13.773 11.133 20.215 1.00 89.00 182 PHE A N 1
ATOM 1361 C CA . PHE A 1 182 ? -13.382 10.430 19.002 1.00 89.00 182 PHE A CA 1
ATOM 1362 C C . PHE A 1 182 ? -13.984 11.096 17.767 1.00 89.00 182 PHE A C 1
ATOM 1364 O O . PHE A 1 182 ? -15.202 11.234 17.630 1.00 89.00 182 PHE A O 1
ATOM 1371 N N . ARG A 1 183 ? -13.116 11.454 16.827 1.00 88.50 183 ARG A N 1
ATOM 1372 C CA . ARG A 1 183 ? -13.466 11.943 15.495 1.00 88.50 183 ARG A CA 1
ATOM 1373 C C . ARG A 1 183 ? -12.785 11.041 14.487 1.00 88.50 183 ARG A C 1
ATOM 1375 O O . ARG A 1 183 ? -11.578 10.859 14.552 1.00 88.50 183 ARG A O 1
ATOM 1382 N N . THR A 1 184 ? -13.553 10.472 13.565 1.00 90.69 184 THR A N 1
ATOM 1383 C CA . THR A 1 184 ? -13.003 9.625 12.499 1.00 90.69 184 THR A CA 1
ATOM 1384 C C . THR A 1 184 ? -13.177 10.315 11.160 1.00 90.69 184 THR A C 1
ATOM 1386 O O . THR A 1 184 ? -14.249 10.852 10.876 1.00 90.69 184 THR A O 1
ATOM 1389 N N . ARG A 1 185 ? -12.125 10.293 10.346 1.00 89.94 185 ARG A N 1
ATOM 1390 C CA . ARG A 1 185 ? -12.146 10.711 8.946 1.00 89.94 185 ARG A CA 1
ATOM 1391 C C . ARG A 1 185 ? -11.651 9.561 8.094 1.00 89.94 185 ARG A C 1
ATOM 1393 O O . ARG A 1 185 ? -10.794 8.796 8.527 1.00 89.94 185 ARG A O 1
ATOM 1400 N N . SER A 1 186 ? -12.209 9.456 6.899 1.00 90.81 186 SER A N 1
ATOM 1401 C CA . SER A 1 186 ? -11.959 8.323 6.021 1.00 90.81 186 SER A CA 1
ATOM 1402 C C . SER A 1 186 ? -11.483 8.807 4.662 1.00 90.81 186 SER A C 1
ATOM 1404 O O . SER A 1 186 ? -12.047 9.756 4.108 1.00 90.81 186 SER A O 1
ATOM 1406 N N . SER A 1 187 ? -10.478 8.131 4.123 1.00 90.81 187 SER A N 1
ATOM 1407 C CA . SER A 1 187 ? -10.093 8.205 2.720 1.00 90.81 187 SER A CA 1
ATOM 1408 C C . SER A 1 187 ? -10.304 6.847 2.059 1.00 90.81 187 SER A C 1
ATOM 1410 O O . SER A 1 187 ? -10.336 5.799 2.711 1.00 90.81 187 SER A O 1
ATOM 1412 N N . TRP A 1 188 ? -10.524 6.877 0.752 1.00 91.00 188 TRP A N 1
ATOM 1413 C CA . TRP A 1 188 ? -10.917 5.715 -0.029 1.00 91.00 188 TRP A CA 1
ATOM 1414 C C . TRP A 1 188 ? -9.907 5.498 -1.147 1.00 91.00 188 TRP A C 1
ATOM 1416 O O . TRP A 1 188 ? -9.486 6.447 -1.805 1.00 91.00 188 TRP A O 1
ATOM 1426 N N . SER A 1 189 ? -9.527 4.246 -1.364 1.00 90.44 189 SER A N 1
ATOM 1427 C CA . SER A 1 189 ? -8.639 3.823 -2.446 1.00 90.44 189 SER A CA 1
ATOM 1428 C C . SER A 1 189 ? -9.166 2.534 -3.058 1.00 90.44 189 SER A C 1
ATOM 1430 O O . SER A 1 189 ? -9.882 1.781 -2.397 1.00 90.44 189 SER A O 1
ATOM 1432 N N . ALA A 1 190 ? -8.833 2.281 -4.315 1.00 90.06 190 ALA A N 1
ATOM 1433 C CA . ALA A 1 190 ? -9.185 1.044 -4.987 1.00 90.06 190 ALA A CA 1
ATOM 1434 C C . ALA A 1 190 ? -7.976 0.508 -5.745 1.00 90.06 190 ALA A C 1
ATOM 1436 O O . ALA A 1 190 ? -7.113 1.270 -6.169 1.00 90.06 190 ALA A O 1
ATOM 1437 N N . VAL A 1 191 ? -7.935 -0.809 -5.895 1.00 90.25 191 VAL A N 1
ATOM 1438 C CA . VAL A 1 191 ? -6.927 -1.516 -6.667 1.00 90.25 191 VAL A CA 1
ATOM 1439 C C . VAL A 1 191 ? -7.631 -2.416 -7.660 1.00 90.25 191 VAL A C 1
ATOM 1441 O O . VAL A 1 191 ? -8.362 -3.343 -7.287 1.00 90.25 191 VAL A O 1
ATOM 1444 N N . ASP A 1 192 ? -7.399 -2.138 -8.937 1.00 89.50 192 ASP A N 1
ATOM 1445 C CA . ASP A 1 192 ? -8.022 -2.874 -10.020 1.00 89.50 192 ASP A CA 1
ATOM 1446 C C . ASP A 1 192 ? -7.551 -4.329 -10.043 1.00 89.50 192 ASP A C 1
ATOM 1448 O O . ASP A 1 192 ? -6.365 -4.661 -9.916 1.00 89.50 192 ASP A O 1
ATOM 1452 N N . ARG A 1 193 ? -8.513 -5.226 -10.267 1.00 89.06 193 ARG A N 1
ATOM 1453 C CA . ARG A 1 193 ? -8.216 -6.627 -10.536 1.00 89.06 193 ARG A CA 1
ATOM 1454 C C . ARG A 1 193 ? -7.425 -6.728 -11.834 1.00 89.06 193 ARG A C 1
ATOM 1456 O O . ARG A 1 193 ? -7.789 -6.138 -12.851 1.00 89.06 193 ARG A O 1
ATOM 1463 N N . TRP A 1 194 ? -6.370 -7.531 -11.810 1.00 84.44 194 TRP A N 1
ATOM 1464 C CA . TRP A 1 194 ? -5.607 -7.865 -12.996 1.00 84.44 194 TRP A CA 1
ATOM 1465 C C . TRP A 1 194 ? -6.514 -8.555 -14.013 1.00 84.44 194 TRP A C 1
ATOM 1467 O O . TRP A 1 194 ? -6.987 -9.674 -13.794 1.00 84.44 194 TRP A O 1
ATOM 1477 N N . ASP A 1 195 ? -6.700 -7.901 -15.154 1.00 77.25 195 ASP A N 1
ATOM 1478 C CA . ASP A 1 195 ? -7.381 -8.463 -16.309 1.00 77.25 195 ASP A CA 1
ATOM 1479 C C . ASP A 1 195 ? -6.369 -8.645 -17.457 1.00 77.25 195 ASP A C 1
ATOM 1481 O O . ASP A 1 195 ? -5.868 -7.656 -18.011 1.00 77.25 195 ASP A O 1
ATOM 1485 N N . PRO A 1 196 ? -6.058 -9.895 -17.857 1.00 65.69 196 PRO A N 1
ATOM 1486 C CA . PRO A 1 196 ? -5.145 -10.155 -18.966 1.00 65.69 196 PRO A CA 1
ATOM 1487 C C . PRO A 1 196 ? -5.647 -9.589 -20.306 1.00 65.69 196 PRO A C 1
ATOM 1489 O O . PRO A 1 196 ? -4.831 -9.364 -21.203 1.00 65.69 196 PRO A O 1
ATOM 1492 N N . ALA A 1 197 ? -6.952 -9.335 -20.464 1.00 61.91 197 ALA A N 1
ATOM 1493 C CA . ALA A 1 197 ? -7.499 -8.664 -21.641 1.00 61.91 197 ALA A CA 1
ATOM 1494 C C . ALA A 1 197 ? -7.171 -7.161 -21.654 1.00 61.91 197 ALA A C 1
ATOM 1496 O O . ALA A 1 197 ? -6.932 -6.594 -22.723 1.00 61.91 197 ALA A O 1
ATOM 1497 N N . ARG A 1 198 ? -7.086 -6.526 -20.478 1.00 58.00 198 ARG A N 1
ATOM 1498 C CA . ARG A 1 198 ? -6.712 -5.112 -20.306 1.00 58.00 198 ARG A CA 1
ATOM 1499 C C . ARG A 1 198 ? -5.199 -4.899 -20.428 1.00 58.00 198 ARG A C 1
ATOM 1501 O O . ARG A 1 198 ? -4.774 -3.928 -21.045 1.00 58.00 198 ARG A O 1
ATOM 1508 N N . ALA A 1 199 ? -4.397 -5.865 -19.972 1.00 51.22 199 ALA A N 1
ATOM 1509 C CA . ALA A 1 199 ? -2.931 -5.863 -20.082 1.00 51.22 199 ALA A CA 1
ATOM 1510 C C . ALA A 1 199 ? -2.395 -5.919 -21.534 1.00 51.22 199 ALA A C 1
ATOM 1512 O O . ALA A 1 199 ? -1.209 -5.706 -21.769 1.00 51.22 199 ALA A O 1
ATOM 1513 N N . ARG A 1 200 ? -3.251 -6.210 -22.528 1.00 39.31 200 ARG A N 1
ATOM 1514 C CA . ARG A 1 200 ? -2.883 -6.322 -23.954 1.00 39.31 200 ARG A CA 1
ATOM 1515 C C . ARG A 1 200 ? -3.082 -5.056 -24.785 1.00 39.31 200 ARG A C 1
ATOM 1517 O O . ARG A 1 200 ? -2.892 -5.120 -25.998 1.00 39.31 200 ARG A O 1
ATOM 1524 N N . LYS A 1 201 ? -3.428 -3.914 -24.190 1.00 29.48 201 LYS A N 1
ATOM 1525 C CA . LYS A 1 201 ? -3.315 -2.638 -24.904 1.00 29.48 201 LYS A CA 1
ATOM 1526 C C . LYS A 1 201 ? -1.930 -2.047 -24.639 1.00 29.48 201 LYS A C 1
ATOM 1528 O O . LYS A 1 201 ? -1.758 -1.416 -23.600 1.00 29.48 201 LYS A O 1
ATOM 1533 N N . PRO A 1 202 ? -0.942 -2.204 -25.547 1.00 34.25 202 PRO A N 1
ATOM 1534 C CA . PRO A 1 202 ? 0.136 -1.229 -25.575 1.00 34.25 202 PRO A CA 1
ATOM 1535 C C . PRO A 1 202 ? -0.523 0.144 -25.696 1.00 34.25 202 PRO A C 1
ATOM 1537 O O . PRO A 1 202 ? -1.514 0.291 -26.418 1.00 34.25 202 PRO A O 1
ATOM 1540 N N . VAL A 1 203 ? 0.001 1.125 -24.969 1.00 37.34 203 VAL A N 1
ATOM 1541 C CA . VAL A 1 203 ? -0.345 2.540 -25.109 1.00 37.34 203 VAL A CA 1
ATOM 1542 C C . VAL A 1 203 ? 0.022 2.966 -26.536 1.00 37.34 203 VAL A C 1
ATOM 1544 O O . VAL A 1 203 ? 1.076 3.526 -26.805 1.00 37.34 203 VAL A O 1
ATOM 1547 N N . GLN A 1 204 ? -0.820 2.611 -27.501 1.00 34.16 204 GLN A N 1
ATOM 1548 C CA . GLN A 1 204 ? -0.826 3.175 -28.834 1.00 34.16 204 GLN A CA 1
ATOM 1549 C C . GLN A 1 204 ? -1.880 4.265 -28.819 1.00 34.16 204 GLN A C 1
ATOM 1551 O O . GLN A 1 204 ? -3.074 3.982 -28.762 1.00 34.16 204 GLN A O 1
ATOM 1556 N N . ALA A 1 205 ? -1.373 5.497 -28.811 1.00 33.97 205 ALA A N 1
ATOM 1557 C CA . ALA A 1 205 ? -2.008 6.713 -29.290 1.00 33.97 205 ALA A CA 1
ATOM 1558 C C . ALA A 1 205 ? -3.535 6.753 -29.130 1.00 33.97 205 ALA A C 1
ATOM 1560 O O . ALA A 1 205 ? -4.289 6.326 -30.008 1.00 33.97 205 ALA A O 1
ATOM 1561 N N . ALA A 1 206 ? -3.981 7.382 -28.042 1.00 35.91 206 ALA A N 1
ATOM 1562 C CA . ALA A 1 206 ? -5.292 8.003 -28.009 1.00 35.91 206 ALA A CA 1
ATOM 1563 C C . ALA A 1 206 ? -5.429 8.911 -29.242 1.00 35.91 206 ALA A C 1
ATOM 1565 O O . ALA A 1 206 ? -4.846 9.989 -29.313 1.00 35.91 206 ALA A O 1
ATOM 1566 N N . THR A 1 207 ? -6.183 8.448 -30.236 1.00 43.12 207 THR A N 1
ATOM 1567 C CA . THR A 1 207 ? -6.653 9.289 -31.330 1.00 43.12 207 THR A CA 1
ATOM 1568 C C . THR A 1 207 ? -8.165 9.297 -31.271 1.00 43.12 207 THR A C 1
ATOM 1570 O O . THR A 1 207 ? -8.823 8.464 -31.884 1.00 43.12 207 THR A O 1
ATOM 1573 N N . SER A 1 208 ? -8.711 10.262 -30.541 1.00 39.72 208 SER A N 1
ATOM 1574 C CA . SER A 1 208 ? -9.950 10.910 -30.957 1.00 39.72 208 SER A CA 1
ATOM 1575 C C . SER A 1 208 ? -10.151 12.221 -30.199 1.00 39.72 208 SER A C 1
ATOM 1577 O O . SER A 1 208 ? -10.558 12.222 -29.046 1.00 39.72 208 SER A O 1
ATOM 1579 N N . VAL A 1 209 ? -9.876 13.314 -30.916 1.00 45.28 209 VAL A N 1
ATOM 1580 C CA . VAL A 1 209 ? -10.686 14.542 -30.969 1.00 45.28 209 VAL A CA 1
ATOM 1581 C C . VAL A 1 209 ? -11.048 15.198 -29.624 1.00 45.28 209 VAL A C 1
ATOM 1583 O O . VAL A 1 209 ? -12.075 14.884 -29.040 1.00 45.28 209 VAL A O 1
ATOM 1586 N N . SER A 1 210 ? -10.293 16.222 -29.207 1.00 42.81 210 SER A N 1
ATOM 1587 C CA . SER A 1 210 ? -10.744 17.632 -29.202 1.00 42.81 210 SER A CA 1
ATOM 1588 C C . SER A 1 210 ? -9.819 18.546 -28.373 1.00 42.81 210 SER A C 1
ATOM 1590 O O . SER A 1 210 ? -9.301 18.142 -27.347 1.00 42.81 210 SER A O 1
ATOM 1592 N N . ASN A 1 211 ? -9.692 19.796 -28.835 1.00 47.06 211 ASN A N 1
ATOM 1593 C CA . ASN A 1 211 ? -9.312 21.021 -28.116 1.00 47.06 211 ASN A CA 1
ATOM 1594 C C . ASN A 1 211 ? -7.831 21.287 -27.767 1.00 47.06 211 ASN A C 1
ATOM 1596 O O . ASN A 1 211 ? -7.206 20.644 -26.934 1.00 47.06 211 ASN A O 1
ATOM 1600 N N . GLU A 1 212 ? -7.312 22.381 -28.337 1.00 48.97 212 GLU A N 1
ATOM 1601 C CA . GLU A 1 212 ? -6.015 23.027 -28.060 1.00 48.97 212 GLU A CA 1
ATOM 1602 C C . GLU A 1 212 ? -5.701 23.259 -26.568 1.00 48.97 212 GLU A C 1
ATOM 1604 O O . GLU A 1 212 ? -4.532 23.376 -26.206 1.00 48.97 212 GLU A O 1
ATOM 1609 N N . GLY A 1 213 ? -6.710 23.264 -25.688 1.00 54.12 213 GLY A N 1
ATOM 1610 C CA . GLY A 1 213 ? -6.523 23.320 -24.235 1.00 54.12 213 GLY A CA 1
ATOM 1611 C C . GLY A 1 213 ? -5.863 22.069 -23.642 1.00 54.12 213 GLY A C 1
ATOM 1612 O O . GLY A 1 213 ? -5.061 22.186 -22.716 1.00 54.12 213 GLY A O 1
ATOM 1613 N N . ASP A 1 214 ? -6.115 20.891 -24.217 1.00 49.12 214 ASP A N 1
ATOM 1614 C CA . ASP A 1 214 ? -5.533 19.630 -23.743 1.00 49.12 214 ASP A CA 1
ATOM 1615 C C . ASP A 1 214 ? -4.076 19.469 -24.181 1.00 49.12 214 ASP A C 1
ATOM 1617 O O . ASP A 1 214 ? -3.310 18.765 -23.530 1.00 49.12 214 ASP A O 1
ATOM 1621 N N . ARG A 1 215 ? -3.640 20.179 -25.230 1.00 52.56 215 ARG A N 1
ATOM 1622 C CA . ARG A 1 215 ? -2.238 20.172 -25.668 1.00 52.56 215 ARG A CA 1
ATOM 1623 C C . ARG A 1 215 ? -1.337 20.902 -24.674 1.00 52.56 215 ARG A C 1
ATOM 1625 O O . ARG A 1 215 ? -0.311 20.361 -24.283 1.00 52.56 215 ARG A O 1
ATOM 1632 N N . SER A 1 216 ? -1.767 22.067 -24.195 1.00 55.53 216 SER A N 1
ATOM 1633 C CA . SER A 1 216 ? -1.048 22.824 -23.162 1.00 55.53 216 SER A CA 1
ATOM 1634 C C . SER A 1 216 ? -1.052 22.106 -21.811 1.00 55.53 216 SER A C 1
ATOM 1636 O O . SER A 1 216 ? -0.076 22.176 -21.067 1.00 55.53 216 SER A O 1
ATOM 1638 N N . ARG A 1 217 ? -2.140 21.392 -21.494 1.00 56.81 217 ARG A N 1
ATOM 1639 C CA . ARG A 1 217 ? -2.268 20.620 -20.253 1.00 56.81 217 ARG A CA 1
ATOM 1640 C C . ARG A 1 217 ? -1.440 19.335 -20.288 1.00 56.81 217 ARG A C 1
ATOM 1642 O O . ARG A 1 217 ? -0.782 19.026 -19.303 1.00 56.81 217 ARG A O 1
ATOM 1649 N N . ASN A 1 218 ? -1.392 18.657 -21.434 1.00 57.06 218 ASN A N 1
ATOM 1650 C CA . ASN A 1 218 ? -0.503 17.517 -21.648 1.00 57.06 218 ASN A CA 1
ATOM 1651 C C . ASN A 1 218 ? 0.965 17.935 -21.693 1.00 57.06 218 ASN A C 1
ATOM 1653 O O . ASN A 1 218 ? 1.785 17.224 -21.141 1.00 57.06 218 ASN A O 1
ATOM 1657 N N . GLU A 1 219 ? 1.325 19.081 -22.277 1.00 62.47 219 GLU A N 1
ATOM 1658 C CA . GLU A 1 219 ? 2.705 19.591 -22.208 1.00 62.47 219 GLU A CA 1
ATOM 1659 C C . GLU A 1 219 ? 3.115 19.990 -20.783 1.00 62.47 219 GLU A C 1
ATOM 1661 O O . GLU A 1 219 ? 4.281 19.838 -20.419 1.00 62.47 219 GLU A O 1
ATOM 1666 N N . ALA A 1 220 ? 2.174 20.478 -19.967 1.00 64.94 220 ALA A N 1
ATOM 1667 C CA . ALA A 1 220 ? 2.405 20.746 -18.551 1.00 64.94 220 ALA A CA 1
ATOM 1668 C C . ALA A 1 220 ? 2.602 19.448 -17.756 1.00 64.94 220 ALA A C 1
ATOM 1670 O O . ALA A 1 220 ? 3.582 19.352 -17.027 1.00 64.94 220 ALA A O 1
ATOM 1671 N N . LEU A 1 221 ? 1.748 18.442 -17.971 1.00 63.59 221 LEU A N 1
ATOM 1672 C CA . LEU A 1 221 ? 1.885 17.109 -17.373 1.00 63.59 221 LEU A CA 1
ATOM 1673 C C . LEU A 1 221 ? 3.175 16.414 -17.811 1.00 63.59 221 LEU A C 1
ATOM 1675 O O . LEU A 1 221 ? 3.869 15.864 -16.972 1.00 63.59 221 LEU A O 1
ATOM 1679 N N . LEU A 1 222 ? 3.560 16.510 -19.087 1.00 62.00 222 LEU A N 1
ATOM 1680 C CA . LEU A 1 222 ? 4.816 15.938 -19.581 1.00 62.00 222 LEU A CA 1
ATOM 1681 C C . LEU A 1 222 ? 6.033 16.638 -18.964 1.00 62.00 222 LEU A C 1
ATOM 1683 O O . LEU A 1 222 ? 7.046 16.003 -18.691 1.00 62.00 222 LEU A O 1
ATOM 1687 N N . ARG A 1 223 ? 5.952 17.958 -18.747 1.00 57.50 223 ARG A N 1
ATOM 1688 C CA . ARG A 1 223 ? 6.971 18.704 -17.996 1.00 57.50 223 ARG A CA 1
ATOM 1689 C C . ARG A 1 223 ? 7.002 18.294 -16.532 1.00 57.50 223 ARG A C 1
ATOM 1691 O O . ARG A 1 223 ? 8.084 18.235 -15.968 1.00 57.50 223 ARG A O 1
ATOM 1698 N N . GLU A 1 224 ? 5.851 18.054 -15.924 1.00 55.00 224 GLU A N 1
ATOM 1699 C CA . GLU A 1 224 ? 5.720 17.651 -14.526 1.00 55.00 224 GLU A CA 1
ATOM 1700 C C . GLU A 1 224 ? 6.242 16.224 -14.314 1.00 55.00 224 GLU A C 1
ATOM 1702 O O . GLU A 1 224 ? 7.050 16.012 -13.418 1.00 55.00 224 GLU A O 1
ATOM 1707 N N . GLU A 1 225 ? 5.929 15.288 -15.211 1.00 51.28 225 GLU A N 1
ATOM 1708 C CA . GLU A 1 225 ? 6.533 13.951 -15.271 1.00 51.28 225 GLU A CA 1
ATOM 1709 C C . GLU A 1 225 ? 8.045 14.028 -15.500 1.00 51.28 225 GLU A C 1
ATOM 1711 O O . GLU A 1 225 ? 8.800 13.387 -14.780 1.00 51.28 225 GLU A O 1
ATOM 1716 N N . GLN A 1 226 ? 8.525 14.878 -16.415 1.00 51.00 226 GLN A N 1
ATOM 1717 C CA . GLN A 1 226 ? 9.966 15.095 -16.599 1.00 51.00 226 GLN A CA 1
ATOM 1718 C C . GLN A 1 226 ? 10.639 15.708 -15.361 1.00 51.00 226 GLN A C 1
ATOM 1720 O O . GLN A 1 226 ? 11.795 15.398 -15.082 1.00 51.00 226 GLN A O 1
ATOM 1725 N N . LEU A 1 227 ? 9.946 16.566 -14.609 1.00 51.00 227 LEU A N 1
ATOM 1726 C CA . LEU A 1 227 ? 10.432 17.135 -13.346 1.00 51.00 227 LEU A CA 1
ATOM 1727 C C . LEU A 1 227 ? 10.411 16.108 -12.207 1.00 51.00 227 LEU A C 1
ATOM 1729 O O . LEU A 1 227 ? 11.277 16.162 -11.337 1.00 51.00 227 LEU A O 1
ATOM 1733 N N . LEU A 1 228 ? 9.461 15.174 -12.217 1.00 48.66 228 LEU A N 1
ATOM 1734 C CA . LEU A 1 228 ? 9.383 14.059 -11.272 1.00 48.66 228 LEU A CA 1
ATOM 1735 C C . LEU A 1 228 ? 10.468 13.012 -11.561 1.00 48.66 228 LEU A C 1
ATOM 1737 O O . LEU A 1 228 ? 11.124 12.538 -10.639 1.00 48.66 228 LEU A O 1
ATOM 1741 N N . GLU A 1 229 ? 10.716 12.708 -12.835 1.00 45.56 229 GLU A N 1
ATOM 1742 C CA . GLU A 1 229 ? 11.680 11.690 -13.266 1.00 45.56 229 GLU A CA 1
ATOM 1743 C C . GLU A 1 229 ? 13.133 12.202 -13.264 1.00 45.56 229 GLU A C 1
ATOM 1745 O O . GLU A 1 229 ? 14.080 11.425 -13.120 1.00 45.56 229 GLU A O 1
ATOM 1750 N N . HIS A 1 230 ? 13.356 13.511 -13.434 1.00 47.41 230 HIS A N 1
ATOM 1751 C CA . HIS A 1 230 ? 14.705 14.089 -13.550 1.00 47.41 230 HIS A CA 1
ATOM 1752 C C . HIS A 1 230 ? 15.041 15.161 -12.502 1.00 47.41 230 HIS A C 1
ATOM 1754 O O . HIS A 1 230 ? 16.185 15.630 -12.463 1.00 47.41 230 HIS A O 1
ATOM 1760 N N . GLY A 1 231 ? 14.092 15.512 -11.628 1.00 46.28 231 GLY A N 1
ATOM 1761 C CA . GLY A 1 231 ? 14.210 16.634 -10.698 1.00 46.28 231 GLY A CA 1
ATOM 1762 C C . GLY A 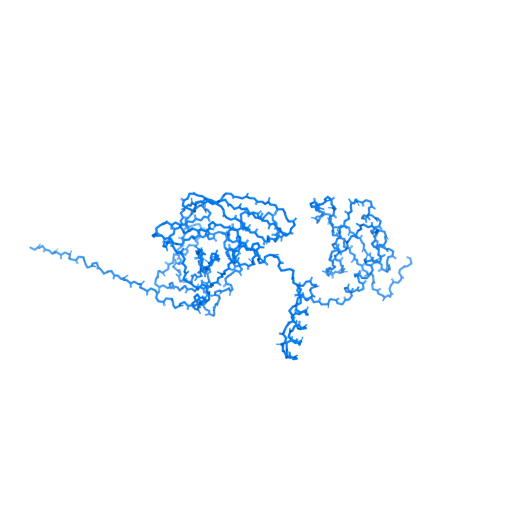1 231 ? 14.135 17.999 -11.404 1.00 46.28 231 GLY A C 1
ATOM 1763 O O . GLY A 1 231 ? 14.099 18.077 -12.635 1.00 46.28 231 GLY A O 1
ATOM 1764 N N . PRO A 1 232 ? 14.127 19.119 -10.654 1.00 50.72 232 PRO A N 1
ATOM 1765 C CA . PRO A 1 232 ? 14.279 20.445 -11.247 1.00 50.72 232 PRO A CA 1
ATOM 1766 C C . PRO A 1 232 ? 15.582 20.515 -12.053 1.00 50.72 232 PRO A C 1
ATOM 1768 O O . PRO A 1 232 ? 16.610 20.030 -11.588 1.00 50.72 232 PRO A O 1
ATOM 1771 N N . LEU A 1 233 ? 15.552 21.141 -13.238 1.00 54.84 233 LEU A N 1
ATOM 1772 C CA . LEU A 1 233 ? 16.739 21.357 -14.074 1.00 54.84 233 LEU A CA 1
ATOM 1773 C C . LEU A 1 233 ? 17.825 22.076 -13.264 1.00 54.84 233 LEU A C 1
ATOM 1775 O O . LEU A 1 233 ? 17.778 23.294 -13.077 1.00 54.84 233 LEU A O 1
ATOM 1779 N N . VAL A 1 234 ? 18.813 21.325 -12.782 1.00 63.50 234 VAL A N 1
ATOM 1780 C CA . VAL A 1 234 ? 19.930 21.901 -12.036 1.00 63.50 234 VAL A CA 1
ATOM 1781 C C . VAL A 1 234 ? 20.958 22.407 -13.037 1.00 63.50 234 VAL A C 1
ATOM 1783 O O . VAL A 1 234 ? 21.376 21.688 -13.947 1.00 63.50 234 VAL A O 1
ATOM 1786 N N . ALA A 1 235 ? 21.367 23.668 -12.887 1.00 71.81 235 ALA A N 1
ATOM 1787 C CA . ALA A 1 235 ? 22.374 24.277 -13.747 1.00 71.81 235 ALA A CA 1
ATOM 1788 C C . ALA A 1 235 ? 23.630 23.383 -13.830 1.00 71.81 235 ALA A C 1
ATOM 1790 O O . ALA A 1 235 ? 24.193 22.989 -12.811 1.00 71.81 235 ALA A O 1
ATOM 1791 N N . GLY A 1 236 ? 24.047 23.037 -15.052 1.00 79.31 236 GLY A N 1
ATOM 1792 C CA . GLY A 1 236 ? 25.193 22.156 -15.311 1.00 79.31 236 GLY A CA 1
ATOM 1793 C C . GLY A 1 236 ? 24.894 20.648 -15.348 1.00 79.31 236 GLY A C 1
ATOM 1794 O O . GLY A 1 236 ? 25.783 19.883 -15.717 1.00 79.31 236 GLY A O 1
ATOM 1795 N N . GLN A 1 237 ? 23.667 20.198 -15.046 1.00 83.31 237 GLN A N 1
ATOM 1796 C CA . GLN A 1 237 ? 23.293 18.772 -15.106 1.00 83.31 237 GLN A CA 1
ATOM 1797 C C . GLN A 1 237 ? 23.349 18.228 -16.540 1.00 83.31 237 GLN A C 1
ATOM 1799 O O . GLN A 1 237 ? 23.828 17.116 -16.763 1.00 83.31 237 GLN A O 1
ATOM 1804 N N . GLY A 1 238 ? 22.908 19.026 -17.520 1.00 84.25 238 GLY A N 1
ATOM 1805 C CA . GLY A 1 238 ? 22.988 18.680 -18.943 1.00 84.25 238 GLY A CA 1
ATOM 1806 C C . GLY A 1 238 ? 24.430 18.461 -19.405 1.00 84.25 238 GLY A C 1
ATOM 1807 O O . GLY A 1 238 ? 24.735 17.426 -19.993 1.00 84.25 238 GLY A O 1
ATOM 1808 N N . ASP A 1 239 ? 25.333 19.375 -19.041 1.00 86.75 239 ASP A N 1
ATOM 1809 C CA . ASP A 1 239 ? 26.759 19.274 -19.368 1.00 86.75 239 ASP A CA 1
ATOM 1810 C C . ASP A 1 239 ? 27.414 18.069 -18.682 1.00 86.75 239 ASP A C 1
ATOM 1812 O O . ASP A 1 239 ? 28.191 17.340 -19.303 1.00 86.75 239 ASP A O 1
ATOM 1816 N N . ALA A 1 240 ? 27.086 17.824 -17.408 1.00 88.44 240 ALA A N 1
ATOM 1817 C CA . ALA A 1 240 ? 27.576 16.669 -16.662 1.00 88.44 240 ALA A CA 1
ATOM 1818 C C . ALA A 1 240 ? 27.117 15.350 -17.297 1.00 88.44 240 ALA A C 1
ATOM 1820 O O . ALA A 1 240 ? 27.926 14.435 -17.465 1.00 88.44 240 ALA A O 1
ATOM 1821 N N . ARG A 1 241 ? 25.844 15.270 -17.708 1.00 92.31 241 ARG A N 1
ATOM 1822 C CA . ARG A 1 241 ? 25.281 14.114 -18.414 1.00 92.31 241 ARG A CA 1
ATOM 1823 C C . ARG A 1 241 ? 25.937 13.916 -19.774 1.00 92.31 241 ARG A C 1
ATOM 1825 O O . ARG A 1 241 ? 26.324 12.797 -20.089 1.00 92.31 241 ARG A O 1
ATOM 1832 N N . GLN A 1 242 ? 26.111 14.977 -20.559 1.00 91.94 242 GLN A N 1
ATOM 1833 C CA . GLN A 1 242 ? 26.749 14.899 -21.874 1.00 91.94 242 GLN A CA 1
ATOM 1834 C C . GLN A 1 242 ? 28.197 14.394 -21.776 1.00 91.94 242 GLN A C 1
ATOM 1836 O O . GLN A 1 242 ? 28.596 13.527 -22.552 1.00 91.94 242 GLN A O 1
ATOM 1841 N N . ARG A 1 243 ? 28.970 14.880 -20.797 1.00 91.62 243 ARG A N 1
ATOM 1842 C CA . ARG A 1 243 ? 30.345 14.415 -20.540 1.00 91.62 243 ARG A CA 1
ATOM 1843 C C . ARG A 1 243 ? 30.390 12.963 -20.077 1.00 91.62 243 ARG A C 1
ATOM 1845 O O . ARG A 1 243 ? 31.209 12.199 -20.575 1.00 91.62 243 ARG A O 1
ATOM 1852 N N . ALA A 1 244 ? 29.488 12.571 -19.176 1.00 93.06 244 ALA A N 1
ATOM 1853 C CA . ALA A 1 244 ? 29.377 11.187 -18.727 1.00 93.06 244 ALA A CA 1
ATOM 1854 C C . ALA A 1 244 ? 29.035 10.244 -19.890 1.00 93.06 244 ALA A C 1
ATOM 1856 O O . ALA A 1 244 ? 29.703 9.231 -20.060 1.00 93.06 244 ALA A O 1
ATOM 1857 N N . LEU A 1 245 ? 28.065 10.607 -20.736 1.00 93.69 245 LEU A N 1
ATOM 1858 C CA . LEU A 1 245 ? 27.704 9.832 -21.928 1.00 93.69 245 LEU A CA 1
ATOM 1859 C C . LEU A 1 245 ? 28.873 9.704 -22.913 1.00 93.69 245 LEU A C 1
ATOM 1861 O O . LEU A 1 245 ? 29.085 8.627 -23.459 1.00 93.69 245 LEU A O 1
ATOM 1865 N N . ALA A 1 246 ? 29.658 10.768 -23.108 1.00 92.44 246 ALA A N 1
ATOM 1866 C CA . ALA A 1 246 ? 30.840 10.733 -23.971 1.00 92.44 246 ALA A CA 1
ATOM 1867 C C . ALA A 1 246 ? 31.966 9.830 -23.429 1.00 92.44 246 ALA A C 1
ATOM 1869 O O . ALA A 1 246 ? 32.778 9.337 -24.209 1.00 92.44 246 ALA A O 1
ATOM 1870 N N . ALA A 1 247 ? 32.015 9.605 -22.113 1.00 93.88 247 ALA A N 1
ATOM 1871 C CA . ALA A 1 247 ? 32.998 8.743 -21.460 1.00 93.88 247 ALA A CA 1
ATOM 1872 C C . ALA A 1 247 ? 32.574 7.262 -21.374 1.00 93.88 247 ALA A C 1
ATOM 1874 O O . ALA A 1 247 ? 33.387 6.436 -20.956 1.00 93.88 247 ALA A O 1
ATOM 1875 N N . LEU A 1 248 ? 31.330 6.911 -21.735 1.00 94.88 248 LEU A N 1
ATOM 1876 C CA . LEU A 1 248 ? 30.804 5.547 -21.602 1.00 94.88 248 LEU A CA 1
ATOM 1877 C C . LEU A 1 248 ? 31.529 4.551 -22.527 1.00 94.88 248 LEU A C 1
ATOM 1879 O O . LEU A 1 248 ? 31.490 4.699 -23.751 1.00 94.88 248 LEU A O 1
ATOM 1883 N N . PRO A 1 249 ? 32.128 3.478 -21.979 1.00 92.81 249 PRO A N 1
ATOM 1884 C CA . PRO A 1 249 ? 32.597 2.355 -22.776 1.00 92.81 249 PRO A CA 1
ATOM 1885 C C . PRO A 1 249 ? 31.423 1.547 -23.364 1.00 92.81 249 PRO A C 1
ATOM 1887 O O . PRO A 1 249 ? 30.320 1.555 -22.809 1.00 92.81 249 PRO A O 1
ATOM 1890 N N . PRO A 1 250 ? 31.651 0.769 -24.441 1.00 92.19 250 PRO A N 1
ATOM 1891 C CA . PRO A 1 250 ? 30.648 -0.153 -24.966 1.00 92.19 250 PRO A CA 1
ATOM 1892 C C . PRO A 1 250 ? 30.132 -1.121 -23.892 1.00 92.19 250 PRO A C 1
ATOM 1894 O O . PRO A 1 250 ? 30.921 -1.717 -23.159 1.00 92.19 250 PRO A O 1
ATOM 1897 N N . GLY A 1 251 ? 28.809 -1.292 -23.829 1.00 89.06 251 GLY A N 1
ATOM 1898 C CA . GLY A 1 251 ? 28.143 -2.173 -22.863 1.00 89.06 251 GLY A CA 1
ATOM 1899 C C . GLY A 1 251 ? 27.839 -1.534 -21.504 1.00 89.06 251 GLY A C 1
ATOM 1900 O O . GLY A 1 251 ? 27.271 -2.207 -20.653 1.00 89.06 251 GLY A O 1
ATOM 1901 N N . MET A 1 252 ? 28.182 -0.260 -21.295 1.00 95.31 252 MET A N 1
ATOM 1902 C CA . MET A 1 252 ? 27.836 0.489 -20.085 1.00 95.31 252 MET A CA 1
ATOM 1903 C C . MET A 1 252 ? 26.623 1.396 -20.321 1.00 95.31 252 MET A C 1
ATOM 1905 O O . MET A 1 252 ? 26.462 1.963 -21.402 1.00 95.31 252 MET A O 1
ATOM 1909 N N . LEU A 1 253 ? 25.780 1.559 -19.303 1.00 92.56 253 LEU A N 1
ATOM 1910 C CA . LEU A 1 253 ? 24.592 2.410 -19.339 1.00 92.56 253 LEU A CA 1
ATOM 1911 C C . LEU A 1 253 ? 24.653 3.452 -18.221 1.00 92.56 253 LEU A C 1
ATOM 1913 O O . LEU A 1 253 ? 24.873 3.116 -17.061 1.00 92.56 253 LEU A O 1
ATOM 1917 N N . LEU A 1 254 ? 24.408 4.718 -18.559 1.00 92.75 254 LEU A N 1
ATOM 1918 C CA . LEU A 1 254 ? 24.193 5.784 -17.579 1.00 92.75 254 LEU A CA 1
ATOM 1919 C C . LEU A 1 254 ? 22.699 5.854 -17.240 1.00 92.75 254 LEU A C 1
ATOM 1921 O O . LEU A 1 254 ? 21.897 6.226 -18.096 1.00 92.75 254 LEU A O 1
ATOM 1925 N N . LYS A 1 255 ? 22.332 5.500 -16.007 1.00 88.44 255 LYS A N 1
ATOM 1926 C CA . LYS A 1 255 ? 20.940 5.456 -15.533 1.00 88.44 255 LYS A CA 1
ATOM 1927 C C . LYS A 1 255 ? 20.448 6.812 -15.053 1.00 88.44 255 LYS A C 1
ATOM 1929 O O . LYS A 1 255 ? 19.363 7.234 -15.428 1.00 88.44 255 LYS A O 1
ATOM 1934 N N . ALA A 1 256 ? 21.252 7.499 -14.246 1.00 85.38 256 ALA A N 1
ATOM 1935 C CA . ALA A 1 256 ? 20.860 8.763 -13.635 1.00 85.38 256 ALA A CA 1
ATOM 1936 C C . ALA A 1 256 ? 22.059 9.687 -13.411 1.00 85.38 256 ALA A C 1
ATOM 1938 O O . ALA A 1 256 ? 23.191 9.230 -13.233 1.00 85.38 256 ALA A O 1
ATOM 1939 N N . VAL A 1 257 ? 21.783 10.993 -13.400 1.00 87.81 257 VAL A N 1
ATOM 1940 C CA . VAL A 1 257 ? 22.731 12.055 -13.044 1.00 87.81 257 VAL A CA 1
ATOM 1941 C C . VAL A 1 257 ? 22.053 12.965 -12.036 1.00 87.81 257 VAL A C 1
ATOM 1943 O O . VAL A 1 257 ? 21.135 13.700 -12.401 1.00 87.81 257 VAL A O 1
ATOM 1946 N N . SER A 1 258 ? 22.526 12.936 -10.794 1.00 86.38 258 SER A N 1
ATOM 1947 C CA . SER A 1 258 ? 21.919 13.680 -9.690 1.00 86.38 258 SER A CA 1
ATOM 1948 C C . SER A 1 258 ? 22.924 14.654 -9.072 1.00 86.38 258 SER A C 1
ATOM 1950 O O . SER A 1 258 ? 24.093 14.295 -8.900 1.00 86.38 258 SER A O 1
ATOM 1952 N N . PRO A 1 259 ? 22.515 15.885 -8.730 1.00 86.19 259 PRO A N 1
ATOM 1953 C CA . PRO A 1 259 ? 23.391 16.844 -8.067 1.00 86.19 259 PRO A CA 1
ATOM 1954 C C . PRO A 1 259 ? 23.731 16.389 -6.639 1.00 86.19 259 PRO A C 1
ATOM 1956 O O . PRO A 1 259 ? 22.913 15.780 -5.945 1.00 86.19 259 PRO A O 1
ATOM 1959 N N . ARG A 1 260 ? 24.933 16.726 -6.171 1.00 83.62 260 ARG A N 1
ATOM 1960 C CA . ARG A 1 260 ? 25.341 16.612 -4.763 1.00 83.62 260 ARG A CA 1
ATOM 1961 C C . ARG A 1 260 ? 26.214 17.803 -4.395 1.00 83.62 260 ARG A C 1
ATOM 1963 O O . ARG A 1 260 ? 26.886 18.314 -5.274 1.00 83.62 260 ARG A O 1
ATOM 1970 N N . ASP A 1 261 ? 26.234 18.204 -3.125 1.00 76.75 261 ASP A N 1
ATOM 1971 C CA . ASP A 1 261 ? 26.878 19.390 -2.520 1.00 76.75 261 ASP A CA 1
ATOM 1972 C C . ASP A 1 261 ? 27.971 20.125 -3.331 1.00 76.75 261 ASP A C 1
ATOM 1974 O O . ASP A 1 261 ? 27.950 21.350 -3.400 1.00 76.75 261 ASP A O 1
ATOM 1978 N N . SER A 1 262 ? 28.928 19.418 -3.952 1.00 83.81 262 SER A N 1
ATOM 1979 C CA . SER A 1 262 ? 29.934 20.033 -4.835 1.00 83.81 262 SER A CA 1
ATOM 1980 C C . SER A 1 262 ? 30.187 19.319 -6.175 1.00 83.81 262 SER A C 1
ATOM 1982 O O . SER A 1 262 ? 31.188 19.607 -6.826 1.00 83.81 262 SER A O 1
ATOM 1984 N N . GLY A 1 263 ? 29.322 18.404 -6.613 1.00 90.69 263 GLY A N 1
ATOM 1985 C CA . GLY A 1 263 ? 29.514 17.594 -7.818 1.00 90.69 263 GLY A CA 1
ATOM 1986 C C . GLY A 1 263 ? 28.259 16.837 -8.258 1.00 90.69 263 GLY A C 1
ATOM 1987 O O . GLY A 1 263 ? 27.132 17.261 -8.011 1.00 90.69 263 GLY A O 1
ATOM 1988 N N . TRP A 1 264 ? 28.462 15.703 -8.922 1.00 92.88 264 TRP A N 1
ATOM 1989 C CA . TRP A 1 264 ? 27.412 14.898 -9.541 1.00 92.88 264 TRP A CA 1
ATOM 1990 C C . TRP A 1 264 ? 27.569 13.430 -9.171 1.00 92.88 264 TRP A C 1
ATOM 1992 O O . TRP A 1 264 ? 28.672 12.887 -9.209 1.00 92.88 264 TRP A O 1
ATOM 2002 N N . HIS A 1 265 ? 26.457 12.786 -8.833 1.00 93.25 265 HIS A N 1
ATOM 2003 C CA . HIS A 1 265 ? 26.348 11.338 -8.706 1.00 93.25 265 HIS A CA 1
ATOM 2004 C C . HIS A 1 265 ? 25.878 10.772 -10.041 1.00 93.25 265 HIS A C 1
ATOM 2006 O O . HIS A 1 265 ? 24.828 11.163 -10.548 1.00 93.25 265 HIS A O 1
ATOM 2012 N N . LEU A 1 266 ? 26.655 9.853 -10.599 1.00 93.62 266 LEU A N 1
ATOM 2013 C CA . LEU A 1 266 ? 26.356 9.132 -11.825 1.00 93.62 266 LEU A CA 1
ATOM 2014 C C . LEU A 1 266 ? 26.006 7.696 -11.445 1.00 93.62 266 LEU A C 1
ATOM 2016 O O . LEU A 1 266 ? 26.878 6.953 -10.995 1.00 93.62 266 LEU A O 1
ATOM 2020 N N . SER A 1 267 ? 24.743 7.314 -11.607 1.00 91.50 267 SER A N 1
ATOM 2021 C CA . SER A 1 267 ? 24.331 5.916 -11.466 1.00 91.50 267 SER A CA 1
ATOM 2022 C C . SER A 1 267 ? 24.607 5.197 -12.778 1.00 91.50 267 SER A C 1
ATOM 2024 O O . SER A 1 267 ? 24.101 5.611 -13.828 1.00 91.50 267 SER A O 1
ATOM 2026 N N . VAL A 1 268 ? 25.442 4.163 -12.739 1.00 94.31 268 VAL A N 1
ATOM 2027 C CA . VAL A 1 268 ? 25.919 3.463 -13.933 1.00 94.31 268 VAL A CA 1
ATOM 2028 C C . VAL A 1 268 ? 25.740 1.958 -13.807 1.00 94.31 268 VAL A C 1
ATOM 2030 O O . VAL A 1 268 ? 25.991 1.387 -12.750 1.00 94.31 268 VAL A O 1
ATOM 2033 N N . GLU A 1 269 ? 25.342 1.319 -14.903 1.00 93.75 269 GLU A N 1
ATOM 2034 C CA . GLU A 1 269 ? 25.222 -0.134 -15.036 1.00 93.75 269 GLU A CA 1
ATOM 2035 C C . GLU A 1 269 ? 26.283 -0.654 -16.017 1.00 93.75 269 GLU A C 1
ATOM 2037 O O . GLU A 1 269 ? 26.460 -0.080 -17.093 1.00 93.75 269 GLU A O 1
ATOM 2042 N N . PHE A 1 270 ? 27.013 -1.709 -15.655 1.00 95.81 270 PHE A N 1
ATOM 2043 C CA . PHE A 1 270 ? 28.128 -2.250 -16.437 1.00 95.81 270 PHE A CA 1
ATOM 2044 C C . PHE A 1 270 ? 28.315 -3.764 -16.221 1.00 95.81 270 PHE A C 1
ATOM 2046 O O . PHE A 1 270 ? 28.019 -4.275 -15.142 1.00 95.81 270 PHE A O 1
ATOM 2053 N N . PRO A 1 271 ? 28.876 -4.505 -17.193 1.00 93.62 271 PRO A N 1
ATOM 2054 C CA . PRO A 1 271 ? 28.965 -5.967 -17.110 1.00 93.62 271 PRO A CA 1
ATOM 2055 C C . PRO A 1 271 ? 30.060 -6.470 -16.163 1.00 93.62 271 PRO A C 1
ATOM 2057 O O . PRO A 1 271 ? 29.906 -7.511 -15.529 1.00 93.62 271 PRO A O 1
ATOM 2060 N N . GLU A 1 272 ? 31.171 -5.742 -16.038 1.00 94.88 272 GLU A N 1
ATOM 2061 C CA . GLU A 1 272 ? 32.340 -6.177 -15.268 1.00 94.88 272 GLU A CA 1
ATOM 2062 C C . GLU A 1 272 ? 33.162 -4.992 -14.740 1.00 94.88 272 GLU A C 1
ATOM 2064 O O . GLU A 1 272 ? 33.211 -3.926 -15.354 1.00 94.88 272 GLU A O 1
ATOM 2069 N N . LEU A 1 273 ? 33.848 -5.176 -13.608 1.00 91.44 273 LEU A N 1
ATOM 2070 C CA . LEU A 1 273 ? 34.635 -4.117 -12.957 1.00 91.44 273 LEU A CA 1
ATOM 2071 C C . LEU A 1 273 ? 35.687 -3.447 -13.872 1.00 91.44 273 LEU A C 1
ATOM 2073 O O . LEU A 1 273 ? 35.792 -2.221 -13.818 1.00 91.44 273 LEU A O 1
ATOM 2077 N N . PRO A 1 274 ? 36.394 -4.161 -14.774 1.00 95.69 274 PRO A N 1
ATOM 2078 C CA . PRO A 1 274 ? 37.309 -3.517 -15.725 1.00 95.69 274 PRO A CA 1
ATOM 2079 C C . PRO A 1 274 ? 36.638 -2.527 -16.696 1.00 95.69 274 PRO A C 1
ATOM 2081 O O . PRO A 1 274 ? 37.295 -1.641 -17.246 1.00 95.69 274 PRO A O 1
ATOM 2084 N N . VAL A 1 275 ? 35.329 -2.654 -16.948 1.00 94.31 275 VAL A N 1
ATOM 2085 C CA . VAL A 1 275 ? 34.567 -1.671 -17.741 1.00 94.31 275 VAL A CA 1
ATOM 2086 C C . VAL A 1 275 ? 34.357 -0.388 -16.938 1.00 94.31 275 VAL A C 1
ATOM 2088 O O . VAL A 1 275 ? 34.560 0.698 -17.482 1.00 94.31 275 VAL A O 1
ATOM 2091 N N . LEU A 1 276 ? 34.047 -0.498 -15.642 1.00 95.00 276 LEU A N 1
ATOM 2092 C CA . LEU A 1 276 ? 33.934 0.657 -14.748 1.00 95.00 276 LEU A CA 1
ATOM 2093 C C . LEU A 1 276 ? 35.263 1.418 -14.643 1.00 95.00 276 LEU A C 1
ATOM 2095 O O . LEU A 1 276 ? 35.269 2.642 -14.703 1.00 95.00 276 LEU A O 1
ATOM 2099 N N . GLU A 1 277 ? 36.398 0.725 -14.547 1.00 94.44 277 GLU A N 1
ATOM 2100 C CA . GLU A 1 277 ? 37.717 1.374 -14.508 1.00 94.44 277 GLU A CA 1
ATOM 2101 C C . GLU A 1 277 ? 37.997 2.197 -15.774 1.00 94.44 277 GLU A C 1
ATOM 2103 O O . GLU A 1 277 ? 38.443 3.343 -15.689 1.00 94.44 277 GLU A O 1
ATOM 2108 N N . ARG A 1 278 ? 37.662 1.662 -16.955 1.00 94.69 278 ARG A N 1
ATOM 2109 C CA . ARG A 1 278 ? 37.782 2.398 -18.224 1.00 94.69 278 ARG A CA 1
ATOM 2110 C C . ARG A 1 278 ? 36.877 3.622 -18.269 1.00 94.69 278 ARG A C 1
ATOM 2112 O O . ARG A 1 278 ? 37.316 4.673 -18.730 1.00 94.69 278 ARG A O 1
ATOM 2119 N N . PHE A 1 279 ? 35.653 3.506 -17.759 1.00 96.81 279 PHE A N 1
ATOM 2120 C CA . PHE A 1 279 ? 34.752 4.647 -17.617 1.00 96.81 279 PHE A CA 1
ATOM 2121 C C . PHE A 1 279 ? 35.331 5.720 -16.695 1.00 96.81 279 PHE A C 1
ATOM 2123 O O . PHE A 1 279 ? 35.329 6.890 -17.053 1.00 96.81 279 PHE A O 1
ATOM 2130 N N . MET A 1 280 ? 35.894 5.336 -15.547 1.00 95.75 280 MET A N 1
ATOM 2131 C CA . MET A 1 280 ? 36.519 6.267 -14.600 1.00 95.75 280 MET A CA 1
ATOM 2132 C C . MET A 1 280 ? 37.694 7.030 -15.228 1.00 95.75 280 MET A C 1
ATOM 2134 O O . MET A 1 280 ? 37.838 8.233 -15.003 1.00 95.75 280 MET A O 1
ATOM 2138 N N . VAL A 1 281 ? 38.509 6.355 -16.047 1.00 94.75 281 VAL A N 1
ATOM 2139 C CA . VAL A 1 281 ? 39.604 6.982 -16.808 1.00 94.75 281 VAL A CA 1
ATOM 2140 C C . VAL A 1 281 ? 39.068 7.913 -17.898 1.00 94.75 281 VAL A C 1
ATOM 2142 O O . VAL A 1 281 ? 39.534 9.042 -18.019 1.00 94.75 281 VAL A O 1
ATOM 2145 N N . GLY A 1 282 ? 38.067 7.485 -18.671 1.00 94.00 282 GLY A N 1
ATOM 2146 C CA . GLY A 1 282 ? 37.441 8.339 -19.686 1.00 94.00 282 GLY A CA 1
ATOM 2147 C C . GLY A 1 282 ? 36.785 9.576 -19.070 1.00 94.00 282 GLY A C 1
ATOM 2148 O O . GLY A 1 282 ? 36.911 10.686 -19.586 1.00 94.00 282 GLY A O 1
ATOM 2149 N N . LEU A 1 283 ? 36.146 9.404 -17.913 1.00 93.62 283 LEU A N 1
ATOM 2150 C CA . LEU A 1 283 ? 35.482 10.474 -17.188 1.00 93.62 283 LEU A CA 1
ATOM 2151 C C . LEU A 1 283 ? 36.493 11.477 -16.632 1.00 93.62 283 LEU A C 1
ATOM 2153 O O . LEU A 1 283 ? 36.263 12.673 -16.780 1.00 93.62 283 LEU A O 1
ATOM 2157 N N . SER A 1 284 ? 37.629 11.038 -16.080 1.00 93.56 284 SER A N 1
ATOM 2158 C CA . SER A 1 284 ? 38.687 11.952 -15.617 1.00 93.56 284 SER A CA 1
ATOM 2159 C C . SER A 1 284 ? 39.345 12.741 -16.758 1.00 93.56 284 SER A C 1
ATOM 2161 O O . SER A 1 284 ? 39.831 13.846 -16.532 1.00 93.56 284 SER A O 1
ATOM 2163 N N . GLN A 1 285 ? 39.291 12.224 -17.990 1.00 91.81 285 GLN A N 1
ATOM 2164 C CA . GLN A 1 285 ? 39.773 12.886 -19.208 1.00 91.81 285 GLN A CA 1
ATOM 2165 C C . GLN A 1 285 ? 38.698 13.729 -19.921 1.00 91.81 285 GLN A C 1
ATOM 2167 O O . GLN A 1 285 ? 39.008 14.450 -20.868 1.00 91.81 285 GLN A O 1
ATOM 2172 N N . SER A 1 286 ? 37.441 13.691 -19.463 1.00 87.19 286 SER A N 1
ATOM 2173 C CA . SER A 1 286 ? 36.296 14.366 -20.106 1.00 87.19 286 SER A CA 1
ATOM 2174 C C . SER A 1 286 ? 36.266 15.894 -19.924 1.00 87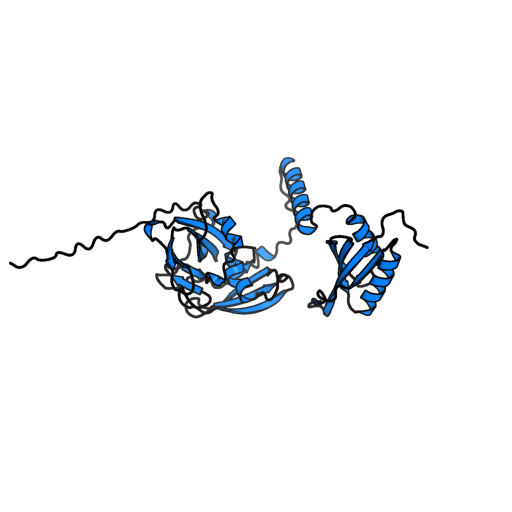.19 286 SER A C 1
ATOM 2176 O O . SER A 1 286 ? 35.300 16.563 -20.311 1.00 87.19 286 SER A O 1
ATOM 2178 N N . GLY A 1 287 ? 37.310 16.477 -19.328 1.00 83.62 287 GLY A N 1
ATOM 2179 C CA . GLY A 1 287 ? 37.492 17.917 -19.178 1.00 83.62 287 GLY A CA 1
ATOM 2180 C C . GLY A 1 287 ? 38.178 18.302 -17.867 1.00 83.62 287 GLY A C 1
ATOM 2181 O O . GLY A 1 287 ? 38.963 17.516 -17.342 1.00 83.62 287 GLY A O 1
ATOM 2182 N N . PRO A 1 288 ? 37.906 19.507 -17.323 1.00 86.50 288 PRO A N 1
ATOM 2183 C CA . PRO A 1 288 ? 38.523 19.963 -16.087 1.00 86.50 288 PRO A CA 1
ATOM 2184 C C . PRO A 1 288 ? 37.856 19.239 -14.913 1.00 86.50 288 PRO A C 1
ATOM 2186 O O . PRO A 1 288 ? 36.914 19.744 -14.314 1.00 86.50 288 PRO A O 1
ATOM 2189 N N . VAL A 1 289 ? 38.286 18.019 -14.614 1.00 90.69 289 VAL A N 1
ATOM 2190 C CA . VAL A 1 289 ? 37.752 17.211 -13.516 1.00 90.69 289 VAL A CA 1
ATOM 2191 C C . VAL A 1 289 ? 38.627 17.405 -12.283 1.00 90.69 289 VAL A C 1
ATOM 2193 O O . VAL A 1 289 ? 39.827 17.161 -12.323 1.00 90.69 289 VAL A O 1
ATOM 2196 N N . ALA A 1 290 ? 38.031 17.868 -11.186 1.00 88.19 290 ALA A N 1
ATOM 2197 C CA . ALA A 1 290 ? 38.712 18.044 -9.906 1.00 88.19 290 ALA A CA 1
ATOM 2198 C C . ALA A 1 290 ? 38.752 16.744 -9.091 1.00 88.19 290 ALA A C 1
ATOM 2200 O O . ALA A 1 290 ? 39.672 16.538 -8.305 1.00 88.19 290 ALA A O 1
ATOM 2201 N N . GLU A 1 291 ? 37.737 15.889 -9.231 1.00 92.62 291 GLU A N 1
ATOM 2202 C CA . GLU A 1 291 ? 37.626 14.646 -8.467 1.00 92.62 291 GLU A CA 1
ATOM 2203 C C . GLU A 1 291 ? 36.744 13.636 -9.202 1.00 92.62 291 GLU A C 1
ATOM 2205 O O . GLU A 1 291 ? 35.667 13.993 -9.682 1.00 92.62 291 GLU A O 1
ATOM 2210 N N . VAL A 1 292 ? 37.178 12.375 -9.237 1.00 94.31 292 VAL A N 1
ATOM 2211 C CA . VAL A 1 292 ? 36.339 11.223 -9.588 1.00 94.31 292 VAL A CA 1
ATOM 2212 C C . VAL A 1 292 ? 36.572 10.137 -8.550 1.00 94.31 292 VAL A C 1
ATOM 2214 O O . VAL A 1 292 ? 37.720 9.807 -8.255 1.00 94.31 292 VAL A O 1
ATOM 2217 N N . ARG A 1 293 ? 35.505 9.563 -7.999 1.00 93.44 293 ARG A N 1
ATOM 2218 C CA . ARG A 1 293 ? 35.600 8.421 -7.080 1.00 93.44 293 ARG A CA 1
ATOM 2219 C C . ARG A 1 293 ? 34.364 7.540 -7.157 1.00 93.44 293 ARG A C 1
ATOM 2221 O O . ARG A 1 293 ? 33.269 8.016 -7.440 1.00 93.44 293 ARG A O 1
ATOM 2228 N N . ILE A 1 294 ? 34.547 6.264 -6.856 1.00 90.75 294 ILE A N 1
ATOM 2229 C CA . ILE A 1 294 ? 33.451 5.305 -6.711 1.00 90.75 294 ILE A CA 1
ATOM 2230 C C . ILE A 1 294 ? 32.896 5.429 -5.289 1.00 90.75 294 ILE A C 1
ATOM 2232 O O . ILE A 1 294 ? 33.662 5.626 -4.343 1.00 90.75 294 ILE A O 1
ATOM 2236 N N . LEU A 1 295 ? 31.580 5.316 -5.132 1.00 82.88 295 LEU A N 1
ATOM 2237 C CA . LEU A 1 295 ? 30.910 5.240 -3.838 1.00 82.88 295 LEU A CA 1
ATOM 2238 C C . LEU A 1 295 ? 30.504 3.777 -3.576 1.00 82.88 295 LEU A C 1
ATOM 2240 O O . LEU A 1 295 ? 29.362 3.404 -3.832 1.00 82.88 295 LEU A O 1
ATOM 2244 N N . PRO A 1 296 ? 31.407 2.932 -3.041 1.00 71.44 296 PRO A N 1
ATOM 2245 C CA . PRO A 1 296 ? 31.238 1.474 -3.031 1.00 71.44 296 PRO A CA 1
ATOM 2246 C C . PRO A 1 296 ? 30.050 0.980 -2.196 1.00 71.44 296 PRO A C 1
ATOM 2248 O O . PRO A 1 296 ? 29.625 -0.159 -2.357 1.00 71.44 296 PRO A O 1
ATOM 2251 N N . HIS A 1 297 ? 29.499 1.824 -1.319 1.00 68.69 297 HIS A N 1
ATOM 2252 C CA . HIS A 1 297 ? 28.309 1.511 -0.527 1.00 68.69 297 HIS A CA 1
ATOM 2253 C C . HIS A 1 297 ? 27.037 1.325 -1.370 1.00 68.69 297 HIS A C 1
ATOM 2255 O O . HIS A 1 297 ? 26.071 0.775 -0.857 1.00 68.69 297 HIS A O 1
ATOM 2261 N N . TYR A 1 298 ? 27.041 1.747 -2.639 1.00 71.25 298 TYR A N 1
ATOM 2262 C CA . TYR A 1 298 ? 25.900 1.634 -3.556 1.00 71.25 298 TYR A CA 1
ATOM 2263 C C . TYR A 1 298 ? 26.064 0.516 -4.593 1.00 71.25 298 TYR A C 1
ATOM 2265 O O . TYR A 1 298 ? 25.291 0.440 -5.546 1.00 71.25 298 TYR A O 1
ATOM 2273 N N . ARG A 1 299 ? 27.080 -0.344 -4.445 1.00 87.00 299 ARG A N 1
ATOM 2274 C CA . ARG A 1 299 ? 27.329 -1.416 -5.405 1.00 87.00 299 ARG A CA 1
ATOM 2275 C C . ARG A 1 299 ? 26.294 -2.528 -5.269 1.00 87.00 299 ARG A C 1
ATOM 2277 O O . ARG A 1 299 ? 26.230 -3.195 -4.240 1.00 87.00 299 ARG A O 1
ATOM 2284 N N . ALA A 1 300 ? 25.585 -2.804 -6.355 1.00 87.06 300 ALA A N 1
ATOM 2285 C CA . ALA A 1 300 ? 24.626 -3.896 -6.459 1.00 87.06 300 ALA A CA 1
ATOM 2286 C C . ALA A 1 300 ? 24.857 -4.715 -7.736 1.00 87.06 300 ALA A C 1
ATOM 2288 O O . ALA A 1 300 ? 25.552 -4.277 -8.654 1.00 87.06 300 ALA A O 1
ATOM 2289 N N . LYS A 1 301 ? 24.274 -5.916 -7.802 1.00 87.38 301 LYS A N 1
ATOM 2290 C CA . LYS A 1 301 ? 24.117 -6.659 -9.058 1.00 87.38 301 LYS A CA 1
ATOM 2291 C C . LYS A 1 301 ? 22.651 -6.668 -9.462 1.00 87.38 301 LYS A C 1
ATOM 2293 O O . LYS A 1 301 ? 21.799 -6.963 -8.631 1.00 87.38 301 LYS A O 1
ATOM 2298 N N . THR A 1 302 ? 22.375 -6.402 -10.732 1.00 78.94 302 THR A N 1
ATOM 2299 C CA . THR A 1 302 ? 21.058 -6.612 -11.327 1.00 78.94 302 THR A CA 1
ATOM 2300 C C . THR A 1 302 ? 20.766 -8.103 -11.462 1.00 78.94 302 THR A C 1
ATOM 2302 O O . THR A 1 302 ? 21.665 -8.951 -11.451 1.00 78.94 302 THR A O 1
ATOM 2305 N N . THR A 1 303 ? 19.495 -8.429 -11.666 1.00 68.75 303 THR A N 1
ATOM 2306 C CA . THR A 1 303 ? 19.015 -9.787 -11.964 1.00 68.75 303 THR A CA 1
ATOM 2307 C C . THR A 1 303 ? 19.629 -10.375 -13.238 1.00 68.75 303 THR A C 1
ATOM 2309 O O . THR A 1 303 ? 19.764 -11.590 -13.362 1.00 68.75 303 THR A O 1
ATOM 2312 N N . GLN A 1 304 ? 20.082 -9.522 -14.160 1.00 82.31 304 GLN A N 1
ATOM 2313 C CA . GLN A 1 304 ? 20.790 -9.907 -15.386 1.00 82.31 304 GLN A CA 1
ATOM 2314 C C . GLN A 1 304 ? 22.303 -10.099 -15.173 1.00 82.31 304 GLN A C 1
ATOM 2316 O O . GLN A 1 304 ? 23.054 -10.300 -16.128 1.00 82.31 304 GLN A O 1
ATOM 2321 N N . GLY A 1 305 ? 22.771 -10.017 -13.925 1.00 88.00 305 GLY A N 1
ATOM 2322 C CA . GLY A 1 305 ? 24.173 -10.175 -13.555 1.00 88.00 305 GLY A CA 1
ATOM 2323 C C . GLY A 1 305 ? 25.057 -8.966 -13.870 1.00 88.00 305 GLY A C 1
ATOM 2324 O O . GLY A 1 305 ? 26.271 -9.071 -13.689 1.00 88.00 305 GLY A O 1
ATOM 2325 N N . GLN A 1 306 ? 24.481 -7.839 -14.310 1.00 89.88 306 GLN A N 1
ATOM 2326 C CA . GLN A 1 306 ? 25.209 -6.579 -14.484 1.00 89.88 306 GLN A CA 1
ATOM 2327 C C . GLN A 1 306 ? 25.473 -5.947 -13.120 1.00 89.88 306 GLN A C 1
ATOM 2329 O O . GLN A 1 306 ? 24.697 -6.111 -12.185 1.00 89.88 306 GLN A O 1
ATOM 2334 N N . TRP A 1 307 ? 26.560 -5.209 -12.988 1.00 91.44 307 TRP A N 1
ATOM 2335 C CA . TRP A 1 307 ? 26.832 -4.401 -11.809 1.00 91.44 307 TRP A CA 1
ATOM 2336 C C . TRP A 1 307 ? 26.189 -3.027 -11.947 1.00 91.44 307 TRP A C 1
ATOM 2338 O O . TRP A 1 307 ? 26.227 -2.437 -13.021 1.00 91.44 307 TRP A O 1
ATOM 2348 N N . VAL A 1 308 ? 25.660 -2.503 -10.846 1.00 89.69 308 VAL A N 1
ATOM 2349 C CA . VAL A 1 308 ? 25.245 -1.106 -10.698 1.00 89.69 308 VAL A CA 1
ATOM 2350 C C . VAL A 1 308 ? 26.120 -0.473 -9.628 1.00 89.69 308 VAL A C 1
ATOM 2352 O O . VAL A 1 308 ? 26.347 -1.079 -8.581 1.00 89.69 308 VAL A O 1
ATOM 2355 N N . ASP A 1 309 ? 26.644 0.719 -9.892 1.00 93.38 309 ASP A N 1
ATOM 2356 C CA . ASP A 1 309 ? 27.448 1.476 -8.931 1.00 93.38 309 ASP A CA 1
ATOM 2357 C C . ASP A 1 309 ? 27.185 2.980 -9.087 1.00 93.38 309 ASP A C 1
ATOM 2359 O O . ASP A 1 309 ? 26.653 3.437 -10.106 1.00 93.38 309 ASP A O 1
ATOM 2363 N N . VAL A 1 310 ? 27.572 3.756 -8.076 1.00 91.69 310 VAL A N 1
ATOM 2364 C CA . VAL A 1 310 ? 27.459 5.217 -8.095 1.00 91.69 310 VAL A CA 1
ATOM 2365 C C . VAL A 1 310 ? 28.850 5.832 -8.159 1.00 91.69 310 VAL A C 1
ATOM 2367 O O . VAL A 1 310 ? 29.682 5.658 -7.266 1.00 91.69 310 VAL A O 1
ATOM 2370 N N . VAL A 1 311 ? 29.094 6.603 -9.215 1.00 93.75 311 VAL A N 1
ATOM 2371 C CA . VAL A 1 311 ? 30.331 7.360 -9.415 1.00 93.75 311 VAL A CA 1
ATOM 2372 C C . VAL A 1 311 ? 30.092 8.821 -9.067 1.00 93.75 311 VAL A C 1
ATOM 2374 O O . VAL A 1 311 ? 29.214 9.470 -9.626 1.00 93.75 311 VAL A O 1
ATOM 2377 N N . TYR A 1 312 ? 30.897 9.360 -8.160 1.00 94.25 312 TYR A N 1
ATOM 2378 C CA . TYR A 1 312 ? 30.938 10.788 -7.881 1.00 94.25 312 TYR A CA 1
ATOM 2379 C C . TYR A 1 312 ? 31.934 11.473 -8.818 1.00 94.25 312 TYR A C 1
ATOM 2381 O O . TYR A 1 312 ? 33.093 11.056 -8.886 1.00 94.25 312 TYR A O 1
ATOM 2389 N N . VAL A 1 313 ? 31.513 12.554 -9.477 1.00 94.38 313 VAL A N 1
ATOM 2390 C CA . VAL A 1 313 ? 32.390 13.435 -10.260 1.00 94.38 313 VAL A CA 1
ATOM 2391 C C . VAL A 1 313 ? 32.203 14.895 -9.869 1.00 94.38 313 VAL A C 1
ATOM 2393 O O . VAL A 1 313 ? 31.086 15.397 -9.773 1.00 94.38 313 VAL A O 1
ATOM 2396 N N . ARG A 1 314 ? 33.310 15.612 -9.692 1.00 93.12 314 ARG A N 1
ATOM 2397 C CA . ARG A 1 314 ? 33.329 17.065 -9.514 1.00 93.12 314 ARG A CA 1
ATOM 2398 C C . ARG A 1 314 ? 34.154 17.703 -10.616 1.00 93.12 314 ARG A C 1
ATOM 2400 O O . ARG A 1 314 ? 35.336 17.399 -10.755 1.00 93.12 314 ARG A O 1
ATOM 2407 N N . TYR A 1 315 ? 33.551 18.625 -11.355 1.00 88.38 315 TYR A N 1
ATOM 2408 C CA . TYR A 1 315 ? 34.249 19.429 -12.354 1.00 88.38 315 TYR A CA 1
ATOM 2409 C C . TYR A 1 315 ? 34.857 20.672 -11.692 1.00 88.38 315 TYR A C 1
ATOM 2411 O O . TYR A 1 315 ? 34.235 21.300 -10.835 1.00 88.38 315 TYR A O 1
ATOM 2419 N N . ALA A 1 316 ? 36.087 21.017 -12.060 1.00 84.06 316 ALA A N 1
ATOM 2420 C CA . ALA A 1 316 ? 36.721 22.258 -11.654 1.00 84.06 316 ALA A CA 1
ATOM 2421 C C . ALA A 1 316 ? 36.018 23.452 -12.331 1.00 84.06 316 ALA A C 1
ATOM 2423 O O . ALA A 1 316 ? 35.587 23.349 -13.484 1.00 84.06 316 ALA A O 1
ATOM 2424 N N . PRO A 1 317 ? 35.901 24.596 -11.636 1.00 77.50 317 PRO A N 1
ATOM 2425 C CA . PRO A 1 317 ? 35.306 25.795 -12.206 1.00 77.50 317 PRO A CA 1
ATOM 2426 C C . PRO A 1 317 ? 36.102 26.254 -13.433 1.00 77.50 317 PRO A C 1
ATOM 2428 O O . PRO A 1 317 ? 37.337 26.266 -13.420 1.00 77.50 317 PRO A O 1
ATOM 2431 N N . ALA A 1 318 ? 35.390 26.645 -14.493 1.00 65.69 318 ALA A N 1
ATOM 2432 C CA . ALA A 1 318 ? 35.991 27.186 -15.706 1.00 65.69 318 ALA A CA 1
ATOM 2433 C C . ALA A 1 318 ? 36.862 28.405 -15.346 1.00 65.69 318 ALA A C 1
ATOM 2435 O O . ALA A 1 318 ? 36.344 29.430 -14.911 1.00 65.69 318 ALA A O 1
ATOM 2436 N N . GLY A 1 319 ? 38.189 28.271 -15.460 1.00 59.19 319 GLY A N 1
ATOM 2437 C CA . GLY A 1 319 ? 39.140 29.347 -15.142 1.00 59.19 319 GLY A CA 1
ATOM 2438 C C . GLY A 1 319 ? 40.315 28.975 -14.230 1.00 59.19 319 GLY A C 1
ATOM 2439 O O . GLY A 1 319 ? 41.198 29.806 -14.040 1.00 59.19 319 GLY A O 1
ATOM 2440 N N . ARG A 1 320 ? 40.390 27.747 -13.695 1.00 46.66 320 ARG A N 1
ATOM 2441 C CA . ARG A 1 320 ? 41.625 27.219 -13.078 1.00 46.66 320 ARG A CA 1
ATOM 2442 C C . ARG A 1 320 ? 42.205 26.084 -13.915 1.00 46.66 320 ARG A C 1
ATOM 2444 O O . ARG A 1 320 ? 41.945 24.915 -13.659 1.00 46.66 320 ARG A O 1
ATOM 2451 N N . THR A 1 321 ? 43.016 26.431 -14.908 1.00 44.00 321 THR A N 1
ATOM 2452 C CA . THR A 1 321 ? 44.061 25.528 -15.403 1.00 44.00 321 THR A CA 1
ATOM 2453 C C . THR A 1 321 ? 45.152 25.473 -14.339 1.00 44.00 321 THR A C 1
ATOM 2455 O O . THR A 1 321 ? 45.961 26.393 -14.234 1.00 44.00 321 THR A O 1
ATOM 2458 N N . THR A 1 322 ? 45.130 24.450 -13.491 1.00 44.94 322 THR A N 1
ATOM 2459 C CA . THR A 1 322 ? 46.292 24.113 -12.657 1.00 44.94 322 THR A CA 1
ATOM 2460 C C . THR A 1 322 ? 47.310 23.374 -13.542 1.00 44.94 322 THR A C 1
ATOM 2462 O O . THR A 1 322 ? 46.869 22.507 -14.300 1.00 44.94 322 THR A O 1
ATOM 2465 N N . PRO A 1 323 ? 48.604 23.751 -13.517 1.00 45.88 323 PRO A N 1
ATOM 2466 C CA . PRO A 1 323 ? 49.673 23.084 -14.268 1.00 45.88 323 PRO A CA 1
ATOM 2467 C C . PRO A 1 323 ? 49.925 21.644 -13.810 1.00 45.88 323 PRO A C 1
ATOM 2469 O O . PRO A 1 323 ? 49.605 21.330 -12.639 1.00 45.88 323 PRO A O 1
#

pLDDT: mean 78.59, std 18.83, range [29.48, 96.81]

Foldseek 3Di:
DDDDPPDPPPPPPPPVPQPAPDDDDPVLADFQFDDFQAEADQFAKFFDDPDQVCQLQPVLFWDPDPPFDFGIKGWDDGPRAWTKIWTQTPLRDIDIDIWGEDDLADTQWGGGPRWIKGHQVRGDPVCVVLFDDVPFDFPGWIWTWTQTPPRKIKIKIKGKGFAFDWDQPVVGIDTDGDVNRIHIYIDMDIIDGDDPVVVPDDPDDDDDDDDPVVVVVVVVVVVVVCCVLANPPDPCQVVLVVLLVQLQDPQKDFDHWDDDPAWIKTKMKHQDPVRVVSSQVSSVVSAQWPDKDWPCVAWDADPVRIIITIITTGHDPPPDPDD

Secondary structure (DSSP, 8-state):
--------------------SSPPPGGG----PPSTTSPP---EEEE--S-HHHIIIIIHHH--STT--EEEEEEEEETTTEEEEEEEETT--EEEEEEEB-BTTBSSEEEETTEEEE-GGGS-GGGGGGT-BTTB---EEEEEEEE-GGG-EEEEEEEEE--EEEEE-SS-EEEEE-GGG-EEEEEEEEE-B--TTTTT-----------HHHHHHHHHHHHHHHHHHH-S--TTHHHHHHHHHHHPPTT-EEEEEEEETTEEEEEEEESSHHHHHHHHHHHHTSSSEEEEEE-GGG-EE-TTS-EEEEEEEEEPPTT----